Protein AF-A0A3M7L2S6-F1 (afdb_monomer)

Sequence (363 aa):
AERLIVDAAQELAARGHKVEISTAYYDPARSFEETRSGAFAIKVRGGWFPRSLGGRAIALCAYIRAASRPDVVIVDQVSVAIPLLCWLLRRPVLFYCHFPDLLLAAPTTRLHRFYRAPLDWLEQATTGTADLVVVNSRFTQGIFARTFRRLHGRGLVPDVLYPAVVVPSDAQLAAARAGCKRTLPPDLARFIESRDAVFLSINRFERKKNVGLAIRALAAAQAQASHQGASAANPLLGLVIAGGHDARLRENVEHLAELRALAAELGVAGAVAFLPSFTDAQRAALLASARAVLYTPTDEHLGIRLEGLVARLAAHRAQRAGAGAVAPRRSDMGHAAARGARSGTSTSRVTGIRVVIIMVTSE

Structure (mmCIF, N/CA/C/O backbone):
data_AF-A0A3M7L2S6-F1
#
_entry.id   AF-A0A3M7L2S6-F1
#
loop_
_atom_site.group_PDB
_atom_site.id
_atom_site.type_symbol
_atom_site.label_atom_id
_atom_site.label_alt_id
_atom_site.label_comp_id
_atom_site.label_asym_id
_atom_site.label_entity_id
_atom_site.label_seq_id
_atom_site.pdbx_PDB_ins_code
_atom_site.Cartn_x
_atom_site.Cartn_y
_atom_site.Cartn_z
_atom_site.occupancy
_atom_site.B_iso_or_equiv
_atom_site.auth_seq_id
_atom_site.auth_comp_id
_atom_site.auth_asym_id
_atom_site.auth_atom_id
_atom_site.pdbx_PDB_model_num
ATOM 1 N N . ALA A 1 1 ? 4.689 -0.097 -4.110 1.00 58.22 1 ALA A N 1
ATOM 2 C CA . ALA A 1 1 ? 5.473 -0.658 -5.224 1.00 58.22 1 ALA A CA 1
ATOM 3 C C . ALA A 1 1 ? 6.776 -1.238 -4.695 1.00 58.22 1 ALA A C 1
ATOM 5 O O . ALA A 1 1 ? 6.931 -2.446 -4.731 1.00 58.22 1 ALA A O 1
ATOM 6 N N . GLU A 1 2 ? 7.610 -0.419 -4.057 1.00 72.25 2 GLU A N 1
ATOM 7 C CA . GLU A 1 2 ? 8.950 -0.786 -3.567 1.00 72.25 2 GLU A CA 1
ATOM 8 C C . GLU A 1 2 ? 9.026 -2.071 -2.724 1.00 72.25 2 GLU A C 1
ATOM 10 O O . GLU A 1 2 ? 9.888 -2.905 -2.980 1.00 72.25 2 GLU A O 1
ATOM 15 N N . ARG A 1 3 ? 8.097 -2.287 -1.776 1.00 78.69 3 ARG A N 1
ATOM 16 C CA . ARG A 1 3 ? 8.086 -3.507 -0.943 1.00 78.69 3 ARG A CA 1
ATOM 17 C C . ARG A 1 3 ? 8.074 -4.793 -1.775 1.00 78.69 3 ARG A C 1
ATOM 19 O O . ARG A 1 3 ? 8.805 -5.723 -1.466 1.00 78.69 3 ARG A O 1
ATOM 26 N N . LEU A 1 4 ? 7.299 -4.812 -2.860 1.00 81.94 4 LEU A N 1
ATOM 27 C CA . LEU A 1 4 ? 7.206 -5.965 -3.755 1.00 81.94 4 LEU A CA 1
ATOM 28 C C . LEU A 1 4 ? 8.553 -6.299 -4.392 1.00 81.94 4 LE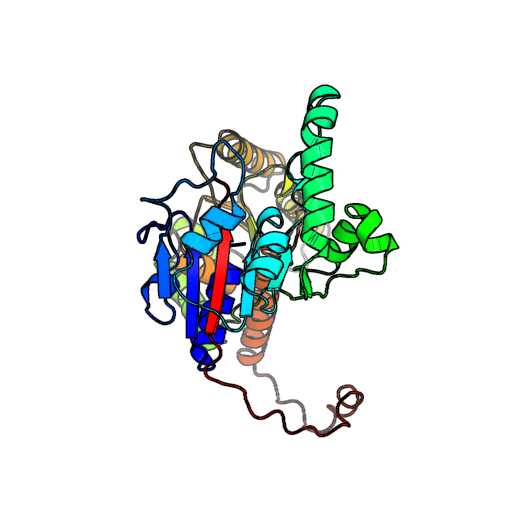U A C 1
ATOM 30 O O . LEU A 1 4 ? 8.906 -7.469 -4.508 1.00 81.94 4 LEU A O 1
ATOM 34 N N . ILE A 1 5 ? 9.290 -5.272 -4.813 1.00 85.44 5 ILE A N 1
ATOM 35 C CA . ILE A 1 5 ? 10.598 -5.440 -5.437 1.00 85.44 5 ILE A CA 1
ATOM 36 C C . ILE A 1 5 ? 11.619 -5.953 -4.421 1.00 85.44 5 ILE A C 1
ATOM 38 O O . ILE A 1 5 ? 12.400 -6.846 -4.743 1.00 85.44 5 ILE A O 1
ATOM 42 N N . VAL A 1 6 ? 11.579 -5.436 -3.192 1.00 86.50 6 VAL A N 1
ATOM 43 C CA . VAL A 1 6 ? 12.442 -5.896 -2.096 1.00 86.50 6 VAL A CA 1
ATOM 44 C C . VAL A 1 6 ? 12.159 -7.357 -1.742 1.00 86.50 6 VAL A C 1
ATOM 46 O O . VAL A 1 6 ? 13.093 -8.156 -1.705 1.00 86.50 6 VAL A O 1
ATOM 49 N N . ASP A 1 7 ? 10.887 -7.731 -1.577 1.00 86.88 7 ASP A N 1
ATOM 50 C CA . ASP A 1 7 ? 10.491 -9.114 -1.282 1.00 86.88 7 ASP A CA 1
ATOM 51 C C . ASP A 1 7 ? 10.901 -10.065 -2.421 1.00 86.88 7 ASP A C 1
ATOM 53 O O . ASP A 1 7 ? 11.454 -11.139 -2.182 1.00 86.88 7 ASP A O 1
ATOM 57 N N . ALA A 1 8 ? 10.707 -9.658 -3.680 1.00 88.88 8 ALA A N 1
ATOM 58 C CA . ALA A 1 8 ? 11.141 -10.440 -4.835 1.00 88.88 8 ALA A CA 1
ATOM 59 C C . ALA A 1 8 ? 12.666 -10.621 -4.873 1.00 88.88 8 ALA A C 1
ATOM 61 O O . ALA A 1 8 ? 13.149 -11.721 -5.146 1.00 88.88 8 ALA A O 1
ATOM 62 N N . ALA A 1 9 ? 13.433 -9.565 -4.588 1.00 90.31 9 ALA A N 1
ATOM 63 C CA . ALA A 1 9 ? 14.890 -9.624 -4.557 1.00 90.31 9 ALA A CA 1
ATOM 64 C C . ALA A 1 9 ? 15.401 -10.576 -3.471 1.00 90.31 9 ALA A C 1
ATOM 66 O O . ALA A 1 9 ? 16.287 -11.393 -3.732 1.00 90.31 9 ALA A O 1
ATOM 67 N N . GLN A 1 10 ? 14.807 -10.508 -2.281 1.00 90.25 10 GLN A N 1
ATOM 68 C CA . GLN A 1 10 ? 15.140 -11.380 -1.164 1.00 90.25 10 GLN A CA 1
ATOM 69 C C . GLN A 1 10 ? 14.834 -12.848 -1.471 1.00 90.25 10 GLN A C 1
ATOM 71 O O . GLN A 1 10 ? 15.693 -13.704 -1.269 1.00 90.25 10 GLN A O 1
ATOM 76 N N . GLU A 1 11 ? 13.656 -13.148 -2.017 1.00 90.12 11 GLU A N 1
ATOM 77 C CA . GLU A 1 11 ? 13.263 -14.521 -2.353 1.00 90.12 11 GLU A CA 1
ATOM 78 C C . GLU A 1 11 ? 14.097 -15.108 -3.501 1.00 90.12 11 GLU A C 1
ATOM 80 O O . GLU A 1 11 ? 14.454 -16.288 -3.485 1.00 90.12 11 GLU A O 1
ATOM 85 N N . LEU A 1 12 ? 14.461 -14.292 -4.495 1.00 91.62 12 LEU A N 1
ATOM 86 C CA . LEU A 1 12 ? 15.376 -14.709 -5.559 1.00 91.62 12 LEU A CA 1
ATOM 87 C C . LEU A 1 12 ? 16.776 -15.006 -5.003 1.00 91.62 12 LEU A C 1
ATOM 89 O O . LEU A 1 12 ? 17.365 -16.034 -5.345 1.00 91.62 12 LEU A O 1
ATOM 93 N N . ALA A 1 13 ? 17.292 -14.156 -4.115 1.00 91.12 13 ALA A N 1
ATOM 94 C CA . ALA A 1 13 ? 18.572 -14.389 -3.457 1.00 91.12 13 ALA A CA 1
ATOM 95 C C . ALA A 1 13 ? 18.550 -15.658 -2.587 1.00 91.12 13 ALA A C 1
ATOM 97 O O . ALA A 1 13 ? 19.450 -16.491 -2.696 1.00 91.12 13 ALA A O 1
ATOM 98 N N . ALA A 1 14 ? 17.485 -15.871 -1.807 1.00 89.94 14 ALA A N 1
ATOM 99 C CA . ALA A 1 14 ? 17.296 -17.067 -0.982 1.00 89.94 14 ALA A CA 1
ATOM 100 C C . ALA A 1 14 ? 17.245 -18.368 -1.807 1.00 89.94 14 ALA A C 1
ATOM 102 O O . ALA A 1 14 ? 17.617 -19.436 -1.322 1.00 89.94 14 ALA A O 1
ATOM 103 N N . ARG A 1 15 ? 16.836 -18.287 -3.080 1.00 91.88 15 ARG A N 1
ATOM 104 C CA . ARG A 1 15 ? 16.864 -19.407 -4.040 1.00 91.88 15 ARG A CA 1
ATOM 105 C C . ARG A 1 15 ? 18.223 -19.605 -4.722 1.00 91.88 15 ARG A C 1
ATOM 107 O O . ARG A 1 15 ? 18.342 -20.464 -5.594 1.00 91.88 15 ARG A O 1
ATOM 114 N N . GLY A 1 16 ? 19.250 -18.856 -4.324 1.00 90.75 16 GLY A N 1
ATOM 115 C CA . GLY A 1 16 ? 20.616 -18.988 -4.831 1.00 90.75 16 GLY A CA 1
ATOM 116 C C . GLY A 1 16 ? 20.888 -18.209 -6.120 1.00 90.75 16 GLY A C 1
ATOM 117 O O . GLY A 1 16 ? 21.829 -18.539 -6.845 1.00 90.75 16 GLY A O 1
ATOM 118 N N . HIS A 1 17 ? 20.074 -17.203 -6.448 1.00 92.50 17 HIS A N 1
ATOM 119 C CA . HIS A 1 17 ? 20.346 -16.287 -7.558 1.00 92.50 17 HIS A CA 1
ATOM 120 C C . HIS A 1 17 ? 21.213 -15.108 -7.110 1.00 92.50 17 HIS A C 1
ATOM 122 O O . HIS A 1 17 ? 21.200 -14.701 -5.950 1.00 92.50 17 HIS A O 1
ATOM 128 N N . LYS A 1 18 ? 21.961 -14.521 -8.048 1.00 90.81 18 LYS A N 1
ATOM 129 C CA . LYS A 1 18 ? 22.737 -13.301 -7.799 1.00 90.81 18 LYS A CA 1
ATOM 130 C C . LYS A 1 18 ? 21.871 -12.101 -8.149 1.00 90.81 18 LYS A C 1
ATOM 132 O O . LYS A 1 18 ? 21.665 -11.830 -9.329 1.00 90.81 18 LYS A O 1
ATOM 137 N N . VAL A 1 19 ? 21.365 -11.404 -7.139 1.00 91.94 19 VAL A N 1
ATOM 138 C CA . VAL A 1 19 ? 20.421 -10.297 -7.330 1.00 91.94 19 VAL A CA 1
ATOM 139 C C . VAL A 1 19 ? 21.090 -8.954 -7.061 1.00 91.94 19 VAL A C 1
ATOM 141 O O . VAL A 1 19 ? 21.790 -8.774 -6.063 1.00 91.94 19 VAL A O 1
ATOM 144 N N . GLU A 1 20 ? 20.853 -8.004 -7.960 1.00 89.31 20 GLU A N 1
ATOM 145 C CA . GLU A 1 20 ? 21.299 -6.619 -7.844 1.00 89.31 20 GLU A CA 1
ATOM 146 C C . GLU A 1 20 ? 20.129 -5.662 -8.104 1.00 89.31 20 GLU A C 1
ATOM 148 O O . GLU A 1 20 ? 19.551 -5.671 -9.190 1.00 89.31 20 GLU A O 1
ATOM 153 N N . ILE A 1 21 ? 19.811 -4.796 -7.139 1.00 87.94 21 ILE A N 1
ATOM 154 C CA . ILE A 1 21 ? 18.880 -3.678 -7.322 1.00 87.94 21 ILE A CA 1
ATOM 155 C C . ILE A 1 21 ? 19.671 -2.431 -7.724 1.00 87.94 21 ILE A C 1
ATOM 157 O O . ILE A 1 21 ? 20.566 -1.970 -7.011 1.00 87.94 21 ILE A O 1
ATOM 161 N N . SER A 1 22 ? 19.313 -1.865 -8.872 1.00 82.69 22 SER A N 1
ATOM 162 C CA . SER A 1 22 ? 19.822 -0.598 -9.384 1.00 82.69 22 SER A CA 1
ATOM 163 C C . SER A 1 22 ? 18.784 0.499 -9.179 1.00 82.69 22 SER A C 1
ATOM 165 O O . SER A 1 22 ? 17.686 0.418 -9.725 1.00 82.69 22 SER A O 1
ATOM 167 N N . THR A 1 23 ? 19.152 1.535 -8.424 1.00 79.19 23 THR A N 1
ATOM 168 C CA . THR A 1 23 ? 18.295 2.697 -8.133 1.00 79.19 23 THR A CA 1
ATOM 169 C C . THR A 1 23 ? 19.070 4.008 -8.293 1.00 79.19 23 THR A C 1
ATOM 171 O O . THR A 1 23 ? 20.302 4.037 -8.204 1.00 79.19 23 THR A O 1
ATOM 174 N N . ALA A 1 24 ? 18.350 5.104 -8.548 1.00 69.69 24 ALA A N 1
ATOM 175 C CA . ALA A 1 24 ? 18.918 6.447 -8.660 1.00 69.69 24 ALA A CA 1
ATOM 176 C C . ALA A 1 24 ? 19.257 7.073 -7.299 1.00 69.69 24 ALA A C 1
ATOM 178 O O . ALA A 1 24 ? 20.128 7.939 -7.228 1.00 69.69 24 ALA A O 1
ATOM 179 N N . TYR A 1 25 ? 18.565 6.651 -6.244 1.00 71.81 25 TYR A N 1
ATOM 180 C CA . TYR A 1 25 ? 18.730 7.149 -4.886 1.00 71.81 25 TYR A CA 1
ATOM 181 C C . TYR A 1 25 ? 18.462 6.023 -3.884 1.00 71.81 25 TYR A C 1
ATOM 183 O O . TYR A 1 25 ? 17.630 5.148 -4.129 1.00 71.81 25 TYR A O 1
ATOM 191 N N . TYR A 1 26 ? 19.196 6.031 -2.776 1.00 78.62 26 TYR A N 1
ATOM 192 C CA . TYR A 1 26 ? 19.011 5.110 -1.660 1.00 78.62 26 TYR A CA 1
ATOM 193 C C . TYR A 1 26 ? 19.394 5.838 -0.380 1.00 78.62 26 TYR A C 1
ATOM 195 O O . TYR A 1 26 ? 20.539 6.263 -0.226 1.00 78.62 26 TYR A O 1
ATOM 203 N N . ASP A 1 27 ? 18.431 5.956 0.525 1.00 78.56 27 ASP A N 1
ATOM 204 C CA . ASP A 1 27 ? 18.656 6.414 1.888 1.00 78.56 27 ASP A CA 1
ATOM 205 C C . ASP A 1 27 ? 18.511 5.210 2.832 1.00 78.56 27 ASP A C 1
ATOM 207 O O . ASP A 1 27 ? 17.386 4.736 3.040 1.00 78.56 27 ASP A O 1
ATOM 211 N N . PRO A 1 28 ? 19.610 4.694 3.414 1.00 79.56 28 PRO A N 1
ATOM 212 C CA . PRO A 1 28 ? 19.554 3.572 4.345 1.00 79.56 28 PRO A CA 1
ATOM 213 C C . PRO A 1 28 ? 18.642 3.819 5.555 1.00 79.56 28 PRO A C 1
ATOM 215 O O . PRO A 1 28 ? 18.072 2.859 6.073 1.00 79.56 28 PRO A O 1
ATOM 218 N N . ALA A 1 29 ? 18.481 5.077 5.991 1.00 75.00 29 ALA A N 1
ATOM 219 C CA . ALA A 1 29 ? 17.666 5.434 7.153 1.00 75.00 29 ALA A CA 1
ATOM 220 C C . ALA A 1 29 ? 16.158 5.379 6.865 1.00 75.00 29 ALA A C 1
ATOM 222 O O . ALA A 1 29 ? 15.359 5.230 7.788 1.00 75.00 29 ALA A O 1
ATOM 223 N N . ARG A 1 30 ? 15.764 5.488 5.591 1.00 69.00 30 ARG A N 1
ATOM 224 C CA . ARG A 1 30 ? 14.360 5.473 5.141 1.00 69.00 30 ARG A CA 1
ATOM 225 C C . ARG A 1 30 ? 13.976 4.219 4.360 1.00 69.00 30 ARG A C 1
ATOM 227 O O . ARG A 1 30 ? 12.811 4.058 4.010 1.00 69.00 30 ARG A O 1
ATOM 234 N N . SER A 1 31 ? 14.938 3.342 4.089 1.00 79.62 31 SER A N 1
ATOM 235 C CA . SER A 1 31 ? 14.728 2.104 3.337 1.00 79.62 31 SER A CA 1
ATOM 236 C C . SER A 1 31 ? 14.416 0.919 4.253 1.00 79.62 31 SER A C 1
ATOM 238 O O . SER A 1 31 ? 14.737 0.932 5.446 1.00 79.62 31 SER A O 1
ATOM 240 N N . PHE A 1 32 ? 13.807 -0.119 3.677 1.00 78.56 32 PHE A N 1
ATOM 241 C CA . PHE A 1 32 ? 13.446 -1.361 4.367 1.00 78.56 32 PHE A CA 1
ATOM 242 C C . PHE A 1 32 ? 14.652 -2.020 5.060 1.00 78.56 32 PHE A C 1
ATOM 244 O O . PHE A 1 32 ? 15.801 -1.808 4.691 1.00 78.56 32 PHE A O 1
ATOM 251 N N . GLU A 1 33 ? 14.433 -2.813 6.103 1.00 77.88 33 GLU A N 1
ATOM 252 C CA . GLU A 1 33 ? 15.547 -3.446 6.822 1.00 77.88 33 GLU A CA 1
ATOM 253 C C . GLU A 1 33 ? 16.263 -4.492 5.964 1.00 77.88 33 GLU A C 1
ATOM 255 O O . GLU A 1 33 ? 17.487 -4.625 5.991 1.00 77.88 33 GLU A O 1
ATOM 260 N N . GLU A 1 34 ? 15.509 -5.164 5.105 1.00 80.88 34 GLU A N 1
ATOM 261 C CA . GLU A 1 34 ? 15.995 -6.225 4.236 1.00 80.88 34 GLU A CA 1
ATOM 262 C C . GLU A 1 34 ? 16.985 -5.700 3.190 1.00 80.88 34 GLU A C 1
ATOM 264 O O . GLU A 1 34 ? 17.906 -6.420 2.801 1.00 80.88 34 GLU A O 1
ATOM 269 N N . THR A 1 35 ? 16.902 -4.414 2.831 1.00 80.56 35 THR A N 1
ATOM 270 C CA . THR A 1 35 ? 17.879 -3.747 1.957 1.00 80.56 35 THR A CA 1
ATOM 271 C C . THR A 1 35 ? 19.244 -3.559 2.620 1.00 80.56 35 THR A C 1
ATOM 273 O O . THR A 1 35 ? 20.242 -3.337 1.934 1.00 80.56 35 THR A O 1
ATOM 276 N N . ARG A 1 36 ? 19.306 -3.655 3.953 1.00 81.12 36 ARG A N 1
ATOM 277 C CA . ARG A 1 36 ? 20.523 -3.529 4.768 1.00 81.12 36 ARG A CA 1
ATOM 278 C C . ARG A 1 36 ? 21.093 -4.886 5.194 1.00 81.12 36 ARG A C 1
ATOM 280 O O . ARG A 1 36 ? 22.238 -4.945 5.624 1.00 81.12 36 ARG A O 1
ATOM 287 N N . SER A 1 37 ? 20.326 -5.966 5.032 1.00 78.31 37 SER A N 1
ATOM 288 C CA . SER A 1 37 ? 20.694 -7.326 5.458 1.00 78.31 37 SER A CA 1
ATOM 289 C C . SER A 1 37 ? 21.867 -7.948 4.686 1.00 78.31 37 SER A C 1
ATOM 291 O O . SER A 1 37 ? 22.459 -8.922 5.142 1.00 78.31 37 SER A O 1
ATOM 293 N N . GLY A 1 38 ? 22.194 -7.413 3.503 1.00 79.25 38 GLY A N 1
ATOM 294 C CA . GLY A 1 38 ? 23.231 -7.953 2.619 1.00 79.25 38 GLY A CA 1
ATOM 295 C C . GLY A 1 38 ? 22.797 -9.160 1.776 1.00 79.25 38 GLY A C 1
ATOM 296 O O . GLY A 1 38 ? 23.616 -9.690 1.030 1.00 79.25 38 GLY A O 1
ATOM 297 N N . ALA A 1 39 ? 21.525 -9.579 1.840 1.00 83.00 39 ALA A N 1
ATOM 298 C CA . ALA A 1 39 ? 21.005 -10.708 1.058 1.00 83.00 39 ALA A CA 1
ATOM 299 C C . ALA A 1 39 ? 21.100 -10.496 -0.467 1.00 83.00 39 ALA A C 1
ATOM 301 O O . ALA A 1 39 ? 21.261 -11.447 -1.227 1.00 83.00 39 ALA A O 1
ATOM 302 N N . PHE A 1 40 ? 21.025 -9.248 -0.923 1.00 87.69 40 PHE A N 1
ATOM 303 C CA . PHE A 1 40 ? 21.197 -8.855 -2.319 1.00 87.69 40 PHE A CA 1
ATOM 304 C C . PHE A 1 40 ? 21.937 -7.518 -2.398 1.00 87.69 40 PHE A C 1
ATOM 306 O O . PHE A 1 40 ? 21.959 -6.737 -1.445 1.00 87.69 40 PHE A O 1
ATOM 313 N N . ALA A 1 41 ? 22.561 -7.245 -3.543 1.00 85.62 41 ALA A N 1
ATOM 314 C CA . ALA A 1 41 ? 23.319 -6.015 -3.725 1.00 85.62 41 ALA A CA 1
ATOM 315 C C . ALA A 1 41 ? 22.388 -4.842 -4.047 1.00 85.62 41 ALA A C 1
ATOM 317 O O . ALA A 1 41 ? 21.532 -4.949 -4.925 1.00 85.62 41 ALA A O 1
ATOM 318 N N . ILE A 1 42 ? 22.615 -3.693 -3.412 1.00 85.44 42 ILE A N 1
ATOM 319 C CA . ILE A 1 42 ? 21.998 -2.422 -3.802 1.00 85.44 42 ILE A CA 1
ATOM 320 C C . ILE A 1 42 ? 23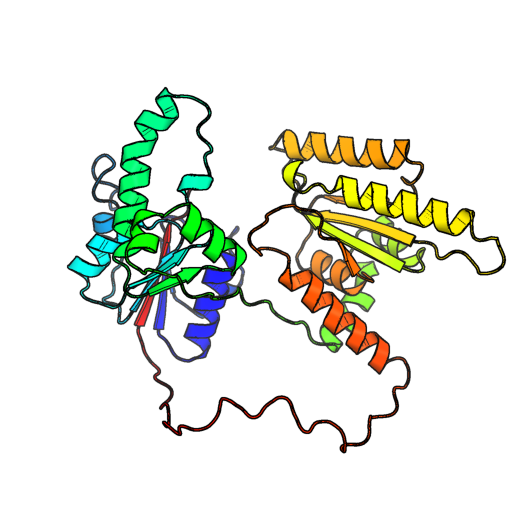.082 -1.513 -4.323 1.00 85.44 42 ILE A C 1
ATOM 322 O O . ILE A 1 42 ? 24.081 -1.259 -3.653 1.00 85.44 42 ILE A O 1
ATOM 326 N N . LYS A 1 43 ? 22.882 -1.016 -5.538 1.00 79.19 43 LYS A N 1
ATOM 327 C CA . LYS A 1 43 ? 23.810 -0.086 -6.159 1.00 79.19 43 LYS A CA 1
ATOM 328 C C . LYS A 1 43 ? 23.071 1.191 -6.501 1.00 79.19 43 LYS A C 1
ATOM 330 O O . LYS A 1 43 ? 22.271 1.241 -7.436 1.00 79.19 43 LYS A O 1
ATOM 335 N N . VAL A 1 44 ? 23.389 2.229 -5.731 1.00 71.81 44 VAL A N 1
ATOM 336 C CA . VAL A 1 44 ? 23.037 3.606 -6.068 1.00 71.81 44 VAL A CA 1
ATOM 337 C C . VAL A 1 44 ? 23.884 4.003 -7.249 1.00 71.81 44 VAL A C 1
ATOM 339 O O . VAL A 1 44 ? 25.113 4.029 -7.167 1.00 71.81 44 VAL A O 1
ATOM 342 N N . ARG A 1 45 ? 23.240 4.271 -8.375 1.00 62.31 45 ARG A N 1
ATOM 343 C CA . ARG A 1 45 ? 23.956 4.625 -9.589 1.00 62.31 45 ARG A CA 1
ATOM 344 C C . ARG A 1 45 ? 23.339 5.856 -10.225 1.00 62.31 45 ARG A C 1
ATOM 346 O O . ARG A 1 45 ? 22.124 5.960 -10.378 1.00 62.31 45 ARG A O 1
ATOM 353 N N . GLY A 1 46 ? 24.202 6.775 -10.656 1.00 52.69 46 GLY A N 1
ATOM 354 C CA . GLY A 1 46 ? 23.790 8.052 -11.249 1.00 52.69 46 GLY A CA 1
ATOM 355 C C . GLY A 1 46 ? 24.201 9.304 -10.476 1.00 52.69 46 GLY A C 1
ATOM 356 O O . GLY A 1 46 ? 23.657 10.360 -10.767 1.00 52.69 46 GLY A O 1
ATOM 357 N N . GLY A 1 47 ? 25.152 9.214 -9.538 1.00 53.53 47 GLY A N 1
ATOM 358 C CA . GLY A 1 47 ? 25.816 10.407 -8.988 1.00 53.53 47 GLY A CA 1
ATOM 359 C C . GLY A 1 47 ? 26.807 11.059 -9.966 1.00 53.53 47 GLY A C 1
ATOM 360 O O . GLY A 1 47 ? 26.990 12.267 -9.931 1.00 53.53 47 GLY A O 1
ATOM 361 N N . TRP A 1 48 ? 27.410 10.272 -10.869 1.00 54.34 48 TRP A N 1
ATOM 362 C CA . TRP A 1 48 ? 28.462 10.722 -11.798 1.00 54.34 48 TRP A CA 1
ATOM 363 C C . TRP A 1 48 ? 28.033 10.766 -13.277 1.00 54.34 48 TRP A C 1
ATOM 365 O O . TRP A 1 48 ? 28.702 11.401 -14.085 1.00 54.34 48 TRP A O 1
ATOM 375 N N . PHE A 1 49 ? 26.932 10.095 -13.648 1.00 57.22 49 PHE A N 1
ATOM 376 C CA . PHE A 1 49 ? 26.424 10.038 -15.024 1.00 57.22 49 PHE A CA 1
ATOM 377 C C . PHE A 1 49 ? 24.975 10.542 -15.062 1.00 57.22 49 PHE A C 1
ATOM 379 O O . PHE A 1 49 ? 24.160 10.070 -14.258 1.00 57.22 49 PHE A O 1
ATOM 386 N N . PRO A 1 50 ? 24.633 11.489 -15.955 1.00 58.00 50 PRO A N 1
ATOM 387 C CA . PRO A 1 50 ? 23.352 12.188 -15.927 1.00 58.00 50 PRO A CA 1
ATOM 388 C C . PRO A 1 50 ? 22.164 11.225 -16.055 1.00 58.00 50 PRO A C 1
ATOM 390 O O . PRO A 1 50 ? 22.221 10.259 -16.809 1.00 58.00 50 PRO A O 1
ATOM 393 N N . ARG A 1 51 ? 21.056 11.490 -15.339 1.00 56.78 51 ARG A N 1
ATOM 394 C CA . ARG A 1 51 ? 19.811 10.681 -15.401 1.00 56.78 51 ARG A CA 1
ATOM 395 C C . ARG A 1 51 ? 19.218 10.611 -16.810 1.00 56.78 51 ARG A C 1
ATOM 397 O O . ARG A 1 51 ? 18.526 9.657 -17.146 1.00 56.78 51 ARG A O 1
ATOM 404 N N . SER A 1 52 ? 19.481 11.644 -17.598 1.00 60.66 52 SER A N 1
ATOM 405 C CA . SER A 1 52 ? 19.104 11.796 -18.993 1.00 60.66 52 SER A CA 1
ATOM 406 C C . SER A 1 52 ? 20.088 12.764 -19.645 1.00 60.66 52 SER A C 1
ATOM 408 O O . SER A 1 52 ? 20.578 13.682 -18.988 1.00 60.66 52 SER A O 1
ATOM 410 N N . LEU A 1 53 ? 20.365 12.599 -20.929 1.00 60.19 53 LEU A N 1
ATOM 411 C CA . LEU A 1 53 ? 21.063 13.600 -21.726 1.00 60.19 53 LEU A CA 1
ATOM 412 C C . LEU A 1 53 ? 20.012 14.596 -22.237 1.00 60.19 53 LEU A C 1
ATOM 414 O O . LEU A 1 53 ? 19.313 14.318 -23.211 1.00 60.19 53 LEU A O 1
ATOM 418 N N . GLY A 1 54 ? 19.828 15.712 -21.520 1.00 52.94 54 GLY A N 1
ATOM 419 C CA . GLY A 1 54 ? 18.867 16.768 -21.880 1.00 52.94 54 GLY A CA 1
ATOM 420 C C . GLY A 1 54 ? 17.402 16.310 -21.912 1.00 52.94 54 GLY A C 1
ATOM 421 O O . GLY A 1 54 ? 16.670 16.662 -22.833 1.00 52.94 54 GLY A O 1
ATOM 422 N N . GLY A 1 55 ? 16.982 15.455 -20.971 1.00 54.97 55 GLY A N 1
ATOM 423 C CA . GLY A 1 55 ? 15.641 14.850 -20.950 1.00 54.97 55 GLY A CA 1
ATOM 424 C C . GLY A 1 55 ? 15.486 13.614 -21.848 1.00 54.97 55 GLY A C 1
ATOM 425 O O . GLY A 1 55 ? 14.419 13.007 -21.881 1.00 54.97 55 GLY A O 1
ATOM 426 N N . ARG A 1 56 ? 16.541 13.208 -22.568 1.00 50.47 56 ARG A N 1
ATOM 427 C CA . ARG A 1 56 ? 16.557 12.054 -23.485 1.00 50.47 56 ARG A CA 1
ATOM 428 C C . ARG A 1 56 ? 17.522 10.968 -22.997 1.00 50.47 56 ARG A C 1
ATOM 430 O O . ARG A 1 56 ? 18.276 11.170 -22.053 1.00 50.47 56 ARG A O 1
ATOM 437 N N . ALA A 1 57 ? 17.502 9.789 -23.622 1.00 59.78 57 ALA A N 1
ATOM 438 C CA . ALA A 1 57 ? 18.453 8.700 -23.349 1.00 59.78 57 ALA A CA 1
ATOM 439 C C . ALA A 1 57 ? 18.488 8.183 -21.887 1.00 59.78 57 ALA A C 1
ATOM 441 O O . ALA A 1 57 ? 19.485 7.607 -21.460 1.00 59.78 57 ALA A O 1
ATOM 442 N N . ILE A 1 58 ? 17.384 8.314 -21.136 1.00 60.09 58 ILE A N 1
ATOM 443 C CA . ILE A 1 58 ? 17.242 7.829 -19.743 1.00 60.09 58 ILE A CA 1
ATOM 444 C C . ILE A 1 58 ? 17.656 6.357 -19.610 1.00 60.09 58 ILE A C 1
ATOM 446 O O . ILE A 1 58 ? 18.337 5.960 -18.665 1.00 60.09 58 ILE A O 1
ATOM 450 N N . ALA A 1 59 ? 17.279 5.555 -20.601 1.00 52.78 59 ALA A N 1
ATOM 451 C CA . ALA A 1 59 ? 17.583 4.137 -20.688 1.00 52.78 59 ALA A CA 1
ATOM 452 C C . ALA A 1 59 ? 19.084 3.855 -20.894 1.00 52.78 59 ALA A C 1
ATOM 454 O O . ALA A 1 59 ? 19.630 2.925 -20.306 1.00 52.78 59 ALA A O 1
ATOM 455 N N . LEU A 1 60 ? 19.768 4.678 -21.700 1.00 57.06 60 LEU A N 1
ATOM 456 C CA . LEU A 1 60 ? 21.204 4.549 -21.973 1.00 57.06 60 LEU A CA 1
ATOM 457 C C . LEU A 1 60 ? 21.984 4.903 -20.716 1.00 57.06 60 LEU A C 1
ATOM 459 O O . LEU A 1 60 ? 22.890 4.181 -20.313 1.00 57.06 60 LEU A O 1
ATOM 463 N N . CYS A 1 61 ? 21.552 5.968 -20.045 1.00 63.75 61 CYS A N 1
ATOM 464 C CA . CYS A 1 61 ? 22.044 6.330 -18.734 1.00 63.75 61 CYS A CA 1
ATOM 465 C C . CYS A 1 61 ? 21.776 5.218 -17.716 1.00 63.75 61 CYS A C 1
ATOM 467 O O . CYS A 1 61 ? 22.654 4.905 -16.925 1.00 63.75 61 CYS A O 1
ATOM 469 N N . ALA A 1 62 ? 20.603 4.573 -17.714 1.00 59.59 62 ALA A N 1
ATOM 470 C CA . ALA A 1 62 ? 20.313 3.416 -16.856 1.00 59.59 62 ALA A CA 1
ATOM 471 C C . ALA A 1 62 ? 21.250 2.226 -17.116 1.00 59.59 62 ALA A C 1
ATOM 473 O O . ALA A 1 62 ? 21.724 1.622 -16.156 1.00 59.59 62 ALA A O 1
ATOM 474 N N . TYR A 1 63 ? 21.585 1.941 -18.374 1.00 56.66 63 TYR A N 1
ATOM 475 C CA . TYR A 1 63 ? 22.517 0.872 -18.730 1.00 56.66 63 TYR A CA 1
ATOM 476 C C . TYR A 1 63 ? 23.984 1.195 -18.414 1.00 56.66 63 TYR A C 1
ATOM 478 O O . TYR A 1 63 ? 24.647 0.381 -17.788 1.00 56.66 63 TYR A O 1
ATOM 486 N N . ILE A 1 64 ? 24.491 2.380 -18.784 1.00 59.69 64 ILE A N 1
ATOM 487 C CA . ILE A 1 64 ? 25.862 2.820 -18.437 1.00 59.69 64 ILE A CA 1
ATOM 488 C C . ILE A 1 64 ? 26.050 2.810 -16.918 1.00 59.69 64 ILE A C 1
ATOM 490 O O . ILE A 1 64 ? 27.129 2.522 -16.403 1.00 59.69 64 ILE A O 1
ATOM 494 N N . ARG A 1 65 ? 24.964 3.073 -16.189 1.00 60.22 65 ARG A N 1
ATOM 495 C CA . ARG A 1 65 ? 24.906 2.879 -14.749 1.00 60.22 65 ARG A CA 1
ATOM 496 C C . ARG A 1 65 ? 24.975 1.383 -14.398 1.00 60.22 65 ARG A C 1
ATOM 498 O O . ARG A 1 65 ? 25.838 1.020 -13.612 1.00 60.22 65 ARG A O 1
ATOM 505 N N . ALA A 1 66 ? 24.145 0.494 -14.942 1.00 57.22 66 ALA A N 1
ATOM 506 C CA . ALA A 1 66 ? 24.151 -0.941 -14.615 1.00 57.22 66 ALA A CA 1
ATOM 507 C C . ALA A 1 66 ? 25.487 -1.658 -14.962 1.00 57.22 66 ALA A C 1
ATOM 509 O O . ALA A 1 66 ? 25.718 -2.109 -16.075 1.00 57.22 66 ALA A O 1
ATOM 510 N N . ALA A 1 67 ? 26.380 -1.798 -13.975 1.00 51.28 67 ALA A N 1
ATOM 511 C CA . ALA A 1 67 ? 27.770 -2.239 -14.172 1.00 51.28 67 ALA A CA 1
ATOM 512 C C . ALA A 1 67 ? 27.983 -3.757 -14.376 1.00 51.28 67 ALA A C 1
ATOM 514 O O . ALA A 1 67 ? 29.126 -4.197 -14.464 1.00 51.28 67 ALA A O 1
ATOM 515 N N . SER A 1 68 ? 26.934 -4.584 -14.400 1.00 64.81 68 SER A N 1
ATOM 516 C CA . SER A 1 68 ? 27.069 -6.031 -14.617 1.00 64.81 68 SER A CA 1
ATOM 517 C C . SER A 1 68 ? 26.192 -6.489 -15.777 1.00 64.81 68 SER A C 1
ATOM 519 O O . SER A 1 68 ? 25.109 -5.951 -15.975 1.00 64.81 68 SER A O 1
ATOM 521 N N . ARG A 1 69 ? 26.664 -7.468 -16.564 1.00 77.50 69 ARG A N 1
ATOM 522 C CA . ARG A 1 69 ? 25.855 -8.126 -17.601 1.00 77.50 69 ARG A CA 1
ATOM 523 C C . ARG A 1 69 ? 24.915 -9.134 -16.930 1.00 77.50 69 ARG A C 1
ATOM 525 O O . ARG A 1 69 ? 25.415 -10.167 -16.474 1.00 77.50 69 ARG A O 1
ATOM 532 N N . PRO A 1 70 ? 23.602 -8.856 -16.855 1.00 85.12 70 PRO A N 1
ATOM 533 C CA . PRO A 1 70 ? 22.653 -9.783 -16.269 1.00 85.12 70 PRO A CA 1
ATOM 534 C C . PRO A 1 70 ? 22.352 -10.929 -17.228 1.00 85.12 70 PRO A C 1
ATOM 536 O O . PRO A 1 70 ? 22.614 -10.849 -18.432 1.00 85.12 70 PRO A O 1
ATOM 539 N N . ASP A 1 71 ? 21.754 -11.975 -16.677 1.00 88.88 71 ASP A N 1
ATOM 540 C CA . ASP A 1 71 ? 21.111 -13.025 -17.453 1.00 88.88 71 ASP A CA 1
ATOM 541 C C . ASP A 1 71 ? 19.622 -12.679 -17.667 1.00 88.88 71 ASP A C 1
ATOM 543 O O . ASP A 1 71 ? 19.087 -12.983 -18.729 1.00 88.88 71 ASP A O 1
ATOM 547 N N . VAL A 1 72 ? 18.988 -11.967 -16.717 1.00 90.81 72 VAL A N 1
ATOM 548 C CA . VAL A 1 72 ? 17.606 -11.442 -16.795 1.00 90.81 72 VAL A CA 1
ATOM 549 C C . VAL A 1 72 ? 17.515 -10.036 -16.186 1.00 90.81 72 VAL A C 1
ATOM 551 O O . VAL A 1 72 ? 18.150 -9.755 -15.164 1.00 90.81 72 VAL A O 1
ATOM 554 N N . VAL A 1 73 ? 16.697 -9.162 -16.783 1.00 88.94 73 VAL A N 1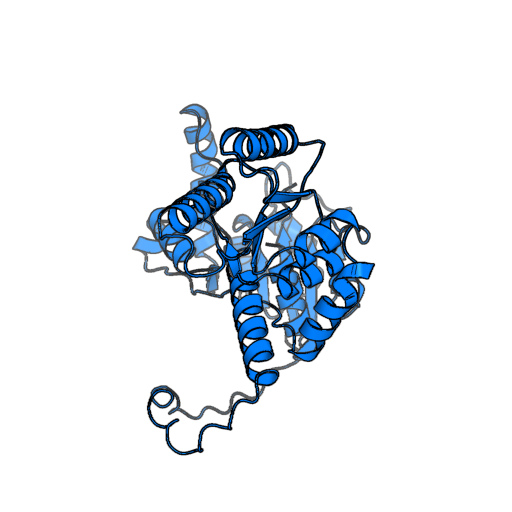
ATOM 555 C CA . VAL A 1 73 ? 16.383 -7.828 -16.243 1.00 88.94 73 VAL A CA 1
ATOM 556 C C . VAL A 1 73 ? 14.930 -7.748 -15.806 1.00 88.94 73 VAL A C 1
ATOM 558 O O . VAL A 1 73 ? 14.038 -8.141 -16.550 1.00 88.94 73 VAL A O 1
ATOM 561 N N . ILE A 1 74 ? 14.692 -7.184 -14.626 1.00 90.31 74 ILE A N 1
ATOM 562 C CA . ILE A 1 74 ? 13.361 -6.807 -14.150 1.00 90.31 74 ILE A CA 1
ATOM 563 C C . ILE A 1 74 ? 13.293 -5.280 -14.110 1.00 90.31 74 ILE A C 1
ATOM 565 O O . ILE A 1 74 ? 14.142 -4.642 -13.493 1.00 90.31 74 ILE A O 1
ATOM 569 N N . VAL A 1 75 ? 12.300 -4.684 -14.763 1.00 85.94 75 VAL A N 1
ATOM 570 C CA . VAL A 1 75 ? 12.068 -3.233 -14.764 1.00 85.94 75 VAL A CA 1
ATOM 571 C C . VAL A 1 75 ? 10.794 -2.931 -13.983 1.00 85.94 75 VAL A C 1
ATOM 573 O O . VAL A 1 75 ? 9.749 -3.521 -14.260 1.00 85.94 75 VAL A O 1
ATOM 576 N N . ASP A 1 76 ? 10.891 -2.004 -13.031 1.00 81.94 76 ASP A N 1
ATOM 577 C CA . ASP A 1 76 ? 9.772 -1.501 -12.232 1.00 81.94 76 ASP A CA 1
ATOM 578 C C . ASP A 1 76 ? 9.418 -0.045 -12.601 1.00 81.94 76 ASP A C 1
ATOM 580 O O . ASP A 1 76 ? 10.289 0.754 -12.960 1.00 81.94 76 ASP A O 1
ATOM 584 N N . GLN A 1 77 ? 8.131 0.293 -12.467 1.00 68.81 77 GLN A N 1
ATOM 585 C CA . GLN A 1 77 ? 7.488 1.594 -12.705 1.00 68.81 77 GLN A CA 1
ATOM 586 C C . GLN A 1 77 ? 7.506 2.072 -14.163 1.00 68.81 77 GLN A C 1
ATOM 588 O O . GLN A 1 77 ? 6.458 2.131 -14.797 1.00 68.81 77 GLN A O 1
ATOM 593 N N . VAL A 1 78 ? 8.678 2.389 -14.720 1.00 70.75 78 VAL A N 1
ATOM 594 C CA . VAL A 1 78 ? 8.781 3.187 -15.954 1.00 70.75 78 VAL A CA 1
ATOM 595 C C . VAL A 1 78 ? 9.205 2.335 -17.152 1.00 70.75 78 VAL A C 1
ATOM 597 O O . VAL A 1 78 ? 10.349 1.886 -17.250 1.00 70.75 78 VAL A O 1
ATOM 600 N N . SER A 1 79 ? 8.304 2.176 -18.126 1.00 75.12 79 SER A N 1
ATOM 601 C CA . SER A 1 79 ? 8.513 1.339 -19.321 1.00 75.12 79 SER A CA 1
ATOM 602 C C . SER A 1 79 ? 9.465 1.928 -20.365 1.00 75.12 79 SER A C 1
ATOM 604 O O . SER A 1 79 ? 10.035 1.191 -21.168 1.00 75.12 79 SER A O 1
ATOM 606 N N . VAL A 1 80 ? 9.719 3.241 -20.323 1.00 72.06 80 VAL A N 1
ATOM 607 C CA . VAL A 1 80 ? 10.528 3.977 -21.318 1.00 72.06 80 VAL A CA 1
ATOM 608 C C . VAL A 1 80 ? 11.932 3.389 -21.506 1.00 72.06 80 VAL A C 1
ATOM 610 O O . VAL A 1 80 ? 12.516 3.505 -22.584 1.00 72.06 80 VAL A O 1
ATOM 613 N N . ALA A 1 81 ? 12.487 2.735 -20.479 1.00 73.12 81 ALA A N 1
ATOM 614 C CA . ALA A 1 81 ? 13.813 2.134 -20.563 1.00 73.12 81 ALA A CA 1
ATOM 615 C C . ALA A 1 81 ? 13.866 0.802 -21.333 1.00 73.12 81 ALA A C 1
ATOM 617 O O . ALA A 1 81 ? 14.938 0.416 -21.801 1.00 73.12 81 ALA A O 1
ATOM 618 N N . ILE A 1 82 ? 12.732 0.116 -21.493 1.00 81.31 82 ILE A N 1
ATOM 619 C CA . ILE A 1 82 ? 12.669 -1.276 -21.955 1.00 81.31 82 ILE A CA 1
ATOM 620 C C . ILE A 1 82 ? 13.238 -1.465 -23.369 1.00 81.31 82 ILE A C 1
ATOM 622 O O . ILE A 1 82 ? 14.128 -2.305 -23.498 1.00 81.31 82 ILE A O 1
ATOM 626 N N . PRO A 1 83 ? 12.845 -0.709 -24.421 1.00 79.94 83 PRO A N 1
ATOM 627 C CA . PRO A 1 83 ? 13.315 -0.999 -25.779 1.00 79.94 83 PRO A CA 1
ATOM 628 C C . PRO A 1 83 ? 14.834 -0.947 -25.909 1.00 79.94 83 PRO A C 1
ATOM 630 O O . PRO A 1 83 ? 15.441 -1.778 -26.585 1.00 79.94 83 PRO A O 1
ATOM 633 N N . LEU A 1 84 ? 15.464 0.019 -25.234 1.00 72.88 84 LEU A N 1
ATOM 634 C CA . LEU A 1 84 ? 16.914 0.137 -25.259 1.00 72.88 84 LEU A CA 1
ATOM 635 C C . LEU A 1 84 ? 17.579 -0.979 -24.453 1.00 72.88 84 LEU A C 1
ATOM 637 O O . LEU A 1 84 ? 18.601 -1.494 -24.890 1.00 72.88 84 LEU A O 1
ATOM 641 N N . LEU A 1 85 ? 17.018 -1.368 -23.304 1.00 76.00 85 LEU A N 1
ATOM 642 C CA . LEU A 1 85 ? 17.533 -2.501 -22.532 1.00 76.00 85 LEU A CA 1
ATOM 643 C C . LEU A 1 85 ? 17.480 -3.788 -23.361 1.00 76.00 85 LEU A C 1
ATOM 645 O O . LEU A 1 85 ? 18.495 -4.477 -23.446 1.00 76.00 85 LEU A O 1
ATOM 649 N N . CYS A 1 86 ? 16.366 -4.060 -24.046 1.00 80.69 86 CYS A N 1
ATOM 650 C CA . CYS A 1 86 ? 16.245 -5.198 -24.959 1.00 80.69 86 CYS A CA 1
ATOM 651 C C . CYS A 1 86 ? 17.308 -5.139 -26.070 1.00 80.69 86 CYS A C 1
ATOM 653 O O . CYS A 1 86 ? 18.012 -6.121 -26.312 1.00 80.69 86 CYS A O 1
ATOM 655 N N . TRP A 1 87 ? 17.480 -3.974 -26.706 1.00 77.62 87 TRP A N 1
ATOM 656 C CA . TRP A 1 87 ? 18.447 -3.781 -27.792 1.00 77.62 87 TRP A CA 1
ATOM 657 C C . TRP A 1 87 ? 19.908 -3.943 -27.344 1.00 77.62 87 TRP A C 1
ATOM 659 O O . TRP A 1 87 ? 20.697 -4.610 -28.014 1.00 77.62 87 TRP A O 1
ATOM 669 N N . LE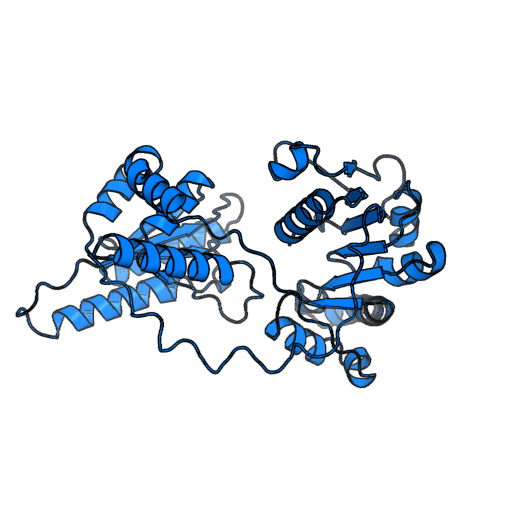U A 1 88 ? 20.269 -3.354 -26.204 1.00 73.94 88 LEU A N 1
ATOM 670 C CA . LEU A 1 88 ? 21.649 -3.234 -25.735 1.00 73.94 88 LEU A CA 1
ATOM 671 C C . LEU A 1 88 ? 22.130 -4.473 -24.977 1.00 73.94 88 LEU A C 1
ATOM 673 O O . LEU A 1 88 ? 23.280 -4.887 -25.122 1.00 73.94 88 LEU A O 1
ATOM 677 N N . LEU A 1 89 ? 21.250 -5.076 -24.175 1.00 77.38 89 LEU A N 1
ATOM 678 C CA . LEU A 1 89 ? 21.584 -6.258 -23.387 1.00 77.38 89 LEU A CA 1
ATOM 679 C C . LEU A 1 89 ? 21.394 -7.543 -24.176 1.00 77.38 89 LEU A C 1
ATOM 681 O O . LEU A 1 89 ? 22.149 -8.489 -23.954 1.00 77.38 89 LEU A O 1
ATOM 685 N N . ARG A 1 90 ? 20.406 -7.583 -25.082 1.00 84.62 90 ARG A N 1
ATOM 686 C CA . ARG A 1 90 ? 19.963 -8.815 -25.756 1.00 84.62 90 ARG A CA 1
ATOM 687 C C . ARG A 1 90 ? 19.683 -9.931 -24.739 1.00 84.62 90 ARG A C 1
ATOM 689 O O . ARG A 1 90 ? 20.069 -11.084 -24.930 1.00 84.62 90 ARG A O 1
ATOM 696 N N . ARG A 1 91 ? 19.074 -9.551 -23.613 1.00 87.69 91 ARG A N 1
ATOM 697 C CA . ARG A 1 91 ? 18.677 -10.424 -22.503 1.00 87.69 91 ARG A CA 1
ATOM 698 C C . ARG A 1 91 ? 17.177 -10.290 -22.264 1.00 87.69 91 ARG A C 1
ATOM 700 O O . ARG A 1 91 ? 16.668 -9.199 -22.509 1.00 87.69 91 ARG A O 1
ATOM 707 N N . PRO A 1 92 ? 16.516 -11.336 -21.737 1.00 91.00 92 PRO A N 1
ATOM 708 C CA . PRO A 1 92 ? 15.110 -11.267 -21.367 1.00 91.00 92 PRO A CA 1
ATOM 709 C C . PRO A 1 92 ? 14.826 -10.120 -20.390 1.00 91.00 92 PRO A C 1
ATOM 711 O O . PRO A 1 92 ? 15.489 -10.003 -19.350 1.00 91.00 92 PRO A O 1
ATOM 714 N N . VAL A 1 93 ? 13.832 -9.299 -20.721 1.00 89.62 93 VAL A N 1
ATOM 715 C CA . VAL A 1 93 ? 13.337 -8.188 -19.908 1.00 89.62 93 VAL A CA 1
ATOM 716 C C . VAL A 1 93 ? 11.909 -8.473 -19.455 1.00 89.62 93 VAL A C 1
ATOM 718 O O . VAL A 1 93 ? 10.980 -8.559 -20.258 1.00 89.62 93 VAL A O 1
ATOM 721 N N . LEU A 1 94 ? 11.734 -8.565 -18.140 1.00 92.19 94 LEU A N 1
ATOM 722 C CA . LEU A 1 94 ? 10.439 -8.606 -17.479 1.00 92.19 94 LEU A CA 1
ATOM 723 C C . LEU A 1 94 ? 10.063 -7.192 -17.036 1.00 92.19 94 LEU A C 1
ATOM 725 O O . LEU A 1 94 ? 10.823 -6.538 -16.322 1.00 92.19 94 LEU A O 1
ATOM 729 N N . PHE A 1 95 ? 8.879 -6.726 -17.419 1.00 90.56 95 PHE A N 1
ATOM 730 C CA . PHE A 1 95 ? 8.324 -5.459 -16.955 1.00 90.56 95 PHE A CA 1
ATOM 731 C C . PHE A 1 95 ? 7.203 -5.688 -15.946 1.00 90.56 95 PHE A C 1
ATOM 733 O O . PHE A 1 95 ? 6.192 -6.320 -16.262 1.00 90.56 95 PHE A O 1
ATOM 740 N N . TYR A 1 96 ? 7.376 -5.156 -14.735 1.00 88.62 96 TYR A N 1
ATOM 741 C CA . TYR A 1 96 ? 6.367 -5.202 -13.686 1.00 88.62 96 TYR A CA 1
ATOM 742 C C . TYR A 1 96 ? 5.550 -3.903 -13.686 1.00 88.62 96 TYR A C 1
ATOM 744 O O . TYR A 1 96 ? 5.966 -2.870 -13.163 1.00 88.62 96 TYR A O 1
ATOM 752 N N . CYS A 1 97 ? 4.351 -3.955 -14.261 1.00 85.19 97 CYS A N 1
ATOM 753 C CA . CYS A 1 97 ? 3.432 -2.825 -14.317 1.00 85.19 97 CYS A CA 1
ATOM 754 C C . CYS A 1 97 ? 2.538 -2.804 -13.063 1.00 85.19 97 CYS A C 1
ATOM 756 O O . CYS A 1 97 ? 1.574 -3.568 -12.941 1.00 85.19 97 CYS A O 1
ATOM 758 N N . HIS A 1 98 ? 2.839 -1.918 -12.108 1.00 75.94 98 HIS A N 1
ATOM 759 C CA . HIS A 1 98 ? 2.003 -1.738 -10.911 1.00 75.94 98 HIS A CA 1
ATOM 760 C C . HIS A 1 98 ? 0.645 -1.115 -11.237 1.00 75.94 98 HIS A C 1
ATOM 762 O O . HIS A 1 98 ? -0.387 -1.568 -10.731 1.00 75.94 98 HIS A O 1
ATOM 768 N N . PHE A 1 99 ? 0.667 -0.069 -12.059 1.00 74.12 99 PHE A N 1
ATOM 769 C CA . PHE A 1 99 ? -0.488 0.633 -12.596 1.00 74.12 99 PHE A CA 1
ATOM 770 C C . PHE A 1 99 ? -0.016 1.475 -13.794 1.00 74.12 99 PHE A C 1
ATOM 772 O O . PHE A 1 99 ? 1.111 1.954 -13.740 1.00 74.12 99 PHE A O 1
ATOM 779 N N . PRO A 1 100 ? -0.811 1.659 -14.863 1.00 70.12 100 PRO A N 1
ATOM 780 C CA . PRO A 1 100 ? -0.376 2.471 -16.001 1.00 70.12 100 PRO A CA 1
ATOM 781 C C . PRO A 1 100 ? -0.142 3.940 -15.622 1.00 70.12 100 PRO A C 1
ATOM 783 O O . PRO A 1 100 ? -1.038 4.568 -15.041 1.00 70.12 100 PRO A O 1
ATOM 786 N N . ASP A 1 101 ? 0.997 4.510 -16.020 1.00 62.25 101 ASP A N 1
ATOM 787 C CA . ASP A 1 101 ? 1.345 5.910 -15.738 1.00 62.25 101 ASP A CA 1
ATOM 788 C C . ASP A 1 101 ? 0.396 6.873 -16.465 1.00 62.25 101 ASP A C 1
ATOM 790 O O . ASP A 1 101 ? 0.116 7.974 -15.970 1.00 62.25 101 ASP A O 1
ATOM 794 N N . LEU A 1 102 ? -0.191 6.429 -17.586 1.00 59.47 102 LEU A N 1
ATOM 795 C CA . LEU A 1 102 ? -1.272 7.116 -18.301 1.00 59.47 102 LEU A CA 1
ATOM 796 C C . LEU A 1 102 ? -2.432 7.545 -17.386 1.00 59.47 102 LEU A C 1
ATOM 798 O O . LEU A 1 102 ? -3.121 8.526 -17.660 1.00 59.47 102 LEU A O 1
ATOM 802 N N . LEU A 1 103 ? -2.661 6.811 -16.296 1.00 56.72 103 LEU A N 1
ATOM 803 C CA . LEU A 1 103 ? -3.764 7.051 -15.369 1.00 56.72 103 LEU A CA 1
ATOM 804 C C . LEU A 1 103 ? -3.344 7.765 -14.079 1.00 56.72 103 LEU A C 1
ATOM 806 O O . LEU A 1 103 ? -4.216 8.183 -13.319 1.00 56.72 103 LEU A O 1
ATOM 810 N N . LEU A 1 104 ? -2.041 7.936 -13.830 1.00 55.69 104 LEU A N 1
ATOM 811 C CA . LEU A 1 104 ? -1.539 8.622 -12.634 1.00 55.69 104 LEU A CA 1
ATOM 812 C C . LEU A 1 104 ? -1.684 10.150 -12.713 1.00 55.69 104 LEU A C 1
ATOM 814 O O . LEU A 1 104 ? -1.682 10.812 -11.678 1.00 55.69 104 LEU A O 1
ATOM 818 N N . ALA A 1 105 ? -1.885 10.719 -13.907 1.00 54.25 105 ALA A N 1
ATOM 819 C CA . ALA A 1 105 ? -2.264 12.122 -14.069 1.00 54.25 105 ALA A CA 1
ATOM 820 C C . ALA A 1 105 ? -3.442 12.263 -15.039 1.00 54.25 105 ALA A C 1
ATOM 822 O O . ALA A 1 105 ? -3.272 12.391 -16.256 1.00 54.25 105 ALA A O 1
ATOM 823 N N . ALA A 1 106 ? -4.655 12.258 -14.487 1.00 55.16 106 ALA A N 1
ATOM 824 C CA . ALA A 1 106 ? -5.854 12.535 -15.262 1.00 55.16 106 ALA A CA 1
ATOM 825 C C . ALA A 1 106 ? -5.735 13.924 -15.926 1.00 55.16 106 ALA A C 1
ATOM 827 O O . ALA A 1 106 ? -5.424 14.905 -15.244 1.00 55.16 106 ALA A O 1
ATOM 828 N N . PRO A 1 107 ? -5.951 14.047 -17.247 1.00 56.75 107 PRO A N 1
ATOM 829 C CA . PRO A 1 107 ? -5.776 15.317 -17.927 1.00 56.75 107 PRO A CA 1
ATOM 830 C C . PRO A 1 107 ? -6.839 16.324 -17.488 1.00 56.75 107 PRO A C 1
ATOM 832 O O . PRO A 1 107 ? -8.018 16.165 -17.791 1.00 56.75 107 PRO A O 1
ATOM 835 N N . THR A 1 108 ? -6.401 17.385 -16.813 1.00 62.31 108 THR A N 1
ATOM 836 C CA . THR A 1 108 ? -7.260 18.474 -16.323 1.00 62.31 108 THR A CA 1
ATOM 837 C C . THR A 1 108 ? -7.625 19.473 -17.425 1.00 62.31 108 THR A C 1
ATOM 839 O O . THR A 1 108 ? -8.667 20.116 -17.354 1.00 62.31 108 THR A O 1
ATOM 842 N N . THR A 1 109 ? -6.802 19.592 -18.476 1.00 72.94 109 THR A N 1
ATOM 843 C CA . THR A 1 109 ? -6.989 20.561 -19.571 1.00 72.94 109 THR A CA 1
ATOM 844 C C . THR A 1 109 ? -6.672 19.967 -20.950 1.00 72.94 109 THR A C 1
ATOM 846 O O . THR A 1 109 ? -5.985 18.948 -21.078 1.00 72.94 109 THR A O 1
ATOM 849 N N . ARG A 1 110 ? -7.156 20.615 -22.024 1.00 73.75 110 ARG A N 1
ATOM 850 C CA . ARG A 1 110 ? -6.836 20.236 -23.419 1.00 73.75 110 ARG A CA 1
ATOM 851 C C . ARG A 1 110 ? -5.340 20.370 -23.730 1.00 73.75 110 ARG A C 1
ATOM 853 O O . ARG A 1 110 ? -4.796 19.520 -24.427 1.00 73.75 110 ARG A O 1
ATOM 860 N N . LEU A 1 111 ? -4.677 21.380 -23.162 1.00 74.31 111 LEU A N 1
ATOM 861 C CA . LEU A 1 111 ? -3.233 21.589 -23.300 1.00 74.31 111 LEU A CA 1
ATOM 862 C C . LEU A 1 111 ? -2.435 20.461 -22.635 1.00 74.31 111 LEU A C 1
ATOM 864 O O . LEU A 1 111 ? -1.525 19.910 -23.249 1.00 74.31 111 LEU A O 1
ATOM 868 N N . HIS A 1 112 ? -2.833 20.051 -21.424 1.00 70.56 112 HIS A N 1
ATOM 869 C CA . HIS A 1 112 ? -2.215 18.912 -20.743 1.00 70.56 112 HIS A CA 1
ATOM 870 C C . HIS A 1 112 ? -2.365 17.621 -21.560 1.00 70.56 112 HIS A C 1
ATOM 872 O O . HIS A 1 112 ? -1.416 16.854 -21.679 1.00 70.56 112 HIS A O 1
ATOM 878 N N . ARG A 1 113 ? -3.525 17.403 -22.196 1.00 72.81 113 ARG A N 1
ATOM 879 C CA . ARG A 1 113 ? -3.750 16.254 -23.090 1.00 72.81 113 ARG A CA 1
ATOM 880 C C . ARG A 1 113 ? -2.821 16.264 -24.309 1.00 72.81 113 ARG A C 1
ATOM 882 O O . ARG A 1 113 ? -2.299 15.215 -24.665 1.00 72.81 113 ARG A O 1
ATOM 889 N N . PHE A 1 114 ? -2.608 17.422 -24.935 1.00 74.88 114 PHE A N 1
ATOM 890 C CA . PHE A 1 114 ? -1.714 17.544 -26.092 1.00 74.88 114 PHE A CA 1
ATOM 891 C C . PHE A 1 114 ? -0.247 17.300 -25.715 1.00 74.88 114 PHE A C 1
ATOM 893 O O . PHE A 1 114 ? 0.438 16.535 -26.386 1.00 74.88 114 PHE A O 1
ATOM 900 N N . TYR A 1 115 ? 0.213 17.884 -24.605 1.00 70.62 115 TYR A N 1
ATOM 901 C CA . TYR A 1 115 ? 1.560 17.658 -24.072 1.00 70.62 115 TYR A CA 1
ATOM 902 C C . TYR A 1 115 ? 1.803 16.194 -23.669 1.00 70.62 115 TYR A C 1
ATOM 904 O O . TYR A 1 115 ? 2.897 15.669 -23.865 1.00 70.62 115 TYR A O 1
ATOM 912 N N . ARG A 1 116 ? 0.786 15.528 -23.111 1.00 72.25 116 ARG A N 1
ATOM 913 C CA . ARG A 1 116 ? 0.889 14.150 -22.615 1.00 72.25 116 ARG A CA 1
ATOM 914 C C . ARG A 1 116 ? 0.819 13.102 -23.728 1.00 72.25 116 ARG A C 1
ATOM 916 O O . ARG A 1 116 ? 1.524 12.105 -23.649 1.00 72.25 116 ARG A O 1
ATOM 923 N N . ALA A 1 117 ? 0.079 13.369 -24.807 1.00 72.44 117 ALA A N 1
ATOM 924 C CA . ALA A 1 117 ? -0.071 12.463 -25.949 1.00 72.44 117 ALA A CA 1
ATOM 925 C C . ALA A 1 117 ? 1.238 11.810 -26.467 1.00 72.44 117 ALA A C 1
ATOM 927 O O . ALA A 1 117 ? 1.224 10.600 -26.706 1.00 72.44 117 ALA A O 1
ATOM 928 N N . PRO A 1 118 ? 2.373 12.525 -26.636 1.00 72.75 118 PRO A N 1
ATOM 929 C CA . PRO A 1 118 ? 3.637 11.891 -27.021 1.00 72.75 118 PRO A CA 1
ATOM 930 C C . PRO A 1 118 ? 4.227 10.974 -25.935 1.00 72.75 118 PRO A C 1
ATOM 932 O O . PRO A 1 118 ? 4.794 9.937 -26.275 1.00 72.75 118 PRO A O 1
ATOM 935 N N . LEU A 1 119 ? 4.084 11.316 -24.649 1.00 71.00 119 LEU A N 1
ATOM 936 C CA . LEU A 1 119 ? 4.529 10.476 -23.528 1.00 71.00 119 LEU A CA 1
ATOM 937 C C . LEU A 1 119 ? 3.680 9.207 -23.431 1.00 71.00 119 LEU A C 1
ATOM 939 O O . LEU A 1 119 ? 4.224 8.117 -23.296 1.00 71.00 119 LEU A O 1
ATOM 943 N N . ASP A 1 120 ? 2.367 9.344 -23.596 1.00 71.12 120 ASP A N 1
ATOM 944 C CA . ASP A 1 120 ? 1.404 8.242 -23.576 1.00 71.12 120 ASP A CA 1
ATOM 945 C C . ASP A 1 120 ? 1.644 7.268 -24.738 1.00 71.12 120 ASP A C 1
ATOM 947 O O . ASP A 1 120 ? 1.586 6.044 -24.588 1.00 71.12 120 ASP A O 1
ATOM 951 N N . TRP A 1 121 ? 1.951 7.813 -25.920 1.00 76.94 121 TRP A N 1
ATOM 952 C CA . TRP A 1 121 ? 2.347 7.015 -27.074 1.00 76.94 121 TRP A CA 1
ATOM 953 C C . TRP A 1 121 ? 3.661 6.274 -26.815 1.00 76.94 121 TRP A C 1
ATOM 955 O O . TRP A 1 121 ? 3.759 5.087 -27.131 1.00 76.94 121 TRP A O 1
ATOM 965 N N . LEU A 1 122 ? 4.649 6.946 -26.217 1.00 74.44 122 LEU A N 1
ATOM 966 C CA . LEU A 1 122 ? 5.938 6.349 -25.881 1.00 74.44 122 LEU A CA 1
ATOM 967 C C . LEU A 1 122 ? 5.786 5.240 -24.833 1.00 74.44 122 LEU A C 1
ATOM 969 O O . LEU A 1 122 ? 6.340 4.161 -25.021 1.00 74.44 122 LEU A O 1
ATOM 973 N N . GLU A 1 123 ? 5.005 5.457 -23.774 1.00 72.75 123 GLU A N 1
ATOM 974 C CA . GLU A 1 123 ? 4.689 4.448 -22.756 1.00 72.75 123 GLU A CA 1
ATOM 975 C C . GLU A 1 123 ? 4.043 3.214 -23.405 1.00 72.75 123 GLU A C 1
ATOM 977 O O . GLU A 1 123 ? 4.485 2.086 -23.188 1.00 72.75 123 GLU A O 1
ATOM 982 N N . GLN A 1 124 ? 3.053 3.409 -24.283 1.00 78.56 124 GLN A N 1
ATOM 983 C CA . GLN A 1 124 ? 2.400 2.307 -24.991 1.00 78.56 124 GLN A CA 1
ATOM 984 C C . GLN A 1 124 ? 3.347 1.581 -25.959 1.00 78.56 124 GLN A C 1
ATOM 986 O O . GLN A 1 124 ? 3.285 0.360 -26.076 1.00 78.56 124 GLN A O 1
ATOM 991 N N . ALA A 1 125 ? 4.216 2.302 -26.668 1.00 78.25 125 ALA A N 1
ATOM 992 C CA . ALA A 1 125 ? 5.174 1.700 -27.589 1.00 78.25 125 ALA A CA 1
ATOM 993 C C . ALA A 1 125 ? 6.256 0.900 -26.846 1.00 78.25 125 ALA A C 1
ATOM 995 O O . ALA A 1 125 ? 6.601 -0.200 -27.266 1.00 78.25 125 ALA A O 1
ATOM 996 N N . THR A 1 126 ? 6.759 1.437 -25.734 1.00 80.50 126 THR A N 1
ATOM 997 C CA . THR A 1 126 ? 7.864 0.861 -24.952 1.00 80.50 126 THR A CA 1
ATOM 998 C C . THR A 1 126 ? 7.428 -0.307 -24.071 1.00 80.50 126 THR A C 1
ATOM 1000 O O . THR A 1 126 ? 8.147 -1.294 -23.956 1.00 80.50 126 THR A O 1
ATOM 1003 N N . THR A 1 127 ? 6.217 -0.261 -23.512 1.00 81.44 127 THR A N 1
ATOM 1004 C CA . THR A 1 127 ? 5.664 -1.364 -22.706 1.00 81.44 127 THR A CA 1
ATOM 1005 C C . THR A 1 127 ? 5.564 -2.664 -23.508 1.00 81.44 127 THR A C 1
ATOM 1007 O O . THR A 1 127 ? 5.817 -3.743 -22.981 1.00 81.44 127 THR A O 1
ATOM 1010 N N . GLY A 1 128 ? 5.227 -2.568 -24.798 1.00 80.88 128 GLY A N 1
ATOM 1011 C CA . GLY A 1 128 ? 5.072 -3.727 -25.677 1.00 80.88 128 GLY A CA 1
ATOM 1012 C C . GLY A 1 128 ? 6.372 -4.396 -26.128 1.00 80.88 128 GLY A C 1
ATOM 1013 O O . GLY A 1 128 ? 6.291 -5.403 -26.822 1.00 80.88 128 GLY A O 1
ATOM 1014 N N . THR A 1 129 ? 7.549 -3.855 -25.790 1.00 85.56 129 THR A N 1
ATOM 1015 C CA . THR A 1 129 ? 8.843 -4.446 -26.185 1.00 85.56 129 THR A CA 1
ATOM 1016 C C . THR A 1 129 ? 9.453 -5.356 -25.120 1.00 85.56 129 THR A C 1
ATOM 1018 O O . THR A 1 129 ? 10.533 -5.894 -25.348 1.00 85.56 129 THR A O 1
ATOM 1021 N N . ALA A 1 130 ? 8.825 -5.474 -23.947 1.00 88.00 130 ALA A N 1
ATOM 1022 C CA . ALA A 1 130 ? 9.262 -6.416 -22.921 1.00 88.00 130 ALA A CA 1
ATOM 1023 C C . ALA A 1 130 ? 8.971 -7.854 -23.365 1.00 88.00 130 ALA A C 1
ATOM 1025 O O . ALA A 1 130 ? 7.925 -8.113 -23.961 1.00 88.00 130 ALA A O 1
ATOM 1026 N N . ASP A 1 131 ? 9.857 -8.787 -23.020 1.00 90.75 131 ASP A N 1
ATOM 1027 C CA . ASP A 1 131 ? 9.645 -10.216 -23.276 1.00 90.75 131 ASP A CA 1
ATOM 1028 C C . ASP A 1 131 ? 8.487 -10.768 -22.433 1.00 90.75 131 ASP A C 1
ATOM 1030 O O . ASP A 1 131 ? 7.759 -11.657 -22.869 1.00 90.75 131 ASP A O 1
ATOM 1034 N N . LEU A 1 132 ? 8.299 -10.218 -21.228 1.00 91.88 132 LEU A N 1
ATOM 1035 C CA . LEU A 1 132 ? 7.175 -10.537 -20.357 1.00 91.88 132 LEU A CA 1
ATOM 1036 C C . LEU A 1 132 ? 6.668 -9.280 -19.651 1.00 91.88 132 LEU A C 1
ATOM 1038 O O . LEU A 1 132 ? 7.432 -8.568 -19.000 1.00 91.88 132 LEU A O 1
ATOM 1042 N N . VAL A 1 133 ? 5.360 -9.037 -19.729 1.00 92.12 133 VAL A N 1
ATOM 1043 C CA . VAL A 1 133 ? 4.682 -7.987 -18.962 1.00 92.12 133 VAL A CA 1
ATOM 1044 C C . VAL A 1 133 ? 3.846 -8.652 -17.883 1.00 92.12 133 VAL A C 1
ATOM 1046 O O . VAL A 1 133 ? 2.984 -9.475 -18.190 1.00 92.12 133 VAL A O 1
ATOM 1049 N N . VAL A 1 134 ? 4.068 -8.267 -16.629 1.00 92.06 134 VAL A N 1
ATOM 1050 C CA . VAL A 1 134 ? 3.255 -8.718 -15.498 1.00 92.06 134 VAL A CA 1
ATOM 1051 C C . VAL A 1 134 ? 2.557 -7.542 -14.830 1.00 92.06 134 VAL A C 1
ATOM 1053 O O . VAL A 1 134 ? 3.076 -6.428 -14.783 1.00 92.06 134 VAL A O 1
ATOM 1056 N N . VAL A 1 135 ? 1.370 -7.795 -14.294 1.00 89.69 135 VAL A N 1
ATOM 1057 C CA . VAL A 1 135 ? 0.591 -6.841 -13.501 1.00 89.69 135 VAL A CA 1
ATOM 1058 C C . VAL A 1 135 ? 0.263 -7.434 -12.142 1.00 89.69 135 VAL A C 1
ATOM 1060 O O . VAL A 1 135 ? 0.113 -8.645 -11.991 1.00 89.69 135 VAL A O 1
ATOM 1063 N N . ASN A 1 136 ? 0.073 -6.573 -11.145 1.00 87.00 136 ASN A N 1
ATOM 1064 C CA . ASN A 1 136 ? -0.186 -7.031 -9.781 1.00 87.00 136 ASN A CA 1
ATOM 1065 C C . ASN A 1 136 ? -1.533 -7.757 -9.613 1.00 87.00 136 ASN A C 1
ATOM 1067 O O . ASN A 1 136 ? -1.701 -8.515 -8.665 1.00 87.00 136 ASN A O 1
ATOM 1071 N N . SER A 1 137 ? -2.523 -7.513 -10.479 1.00 83.69 137 SER A N 1
ATOM 1072 C CA . SER A 1 137 ? -3.891 -8.000 -10.288 1.00 83.69 137 SER A CA 1
ATOM 1073 C C . SER A 1 137 ? -4.667 -8.139 -11.592 1.00 83.69 137 SER A C 1
ATOM 1075 O O . SER A 1 137 ? -4.412 -7.414 -12.551 1.00 83.69 137 SER A O 1
ATOM 1077 N N . ARG A 1 138 ? -5.719 -8.970 -11.587 1.00 87.31 138 ARG A N 1
ATOM 1078 C CA . ARG A 1 138 ? -6.718 -9.002 -12.674 1.00 87.31 138 ARG A CA 1
ATOM 1079 C C . ARG A 1 138 ? -7.431 -7.660 -12.878 1.00 87.31 138 ARG A C 1
ATOM 1081 O O . ARG A 1 138 ? -7.801 -7.328 -13.997 1.00 87.31 138 ARG A O 1
ATOM 1088 N N . PHE A 1 139 ? -7.601 -6.866 -11.817 1.00 84.00 139 PHE A N 1
ATOM 1089 C CA . PHE A 1 139 ? -8.149 -5.512 -11.941 1.00 84.00 139 PHE A CA 1
ATOM 1090 C C . PHE A 1 139 ? -7.229 -4.632 -12.798 1.00 84.00 139 PHE A C 1
ATOM 1092 O O . PHE A 1 139 ? -7.674 -4.028 -13.772 1.00 84.00 139 PHE A O 1
ATOM 1099 N N . THR A 1 140 ? -5.933 -4.633 -12.487 1.00 83.94 140 THR A N 1
ATOM 1100 C CA . THR A 1 140 ? -4.903 -3.893 -13.225 1.00 83.94 140 THR A CA 1
ATOM 1101 C C . THR A 1 140 ? -4.740 -4.429 -14.640 1.00 83.94 140 THR A C 1
ATOM 1103 O O . THR A 1 140 ? -4.577 -3.638 -15.555 1.00 83.94 140 THR A O 1
ATOM 1106 N N . GLN A 1 141 ? -4.876 -5.738 -14.856 1.00 88.75 141 GLN A N 1
ATOM 1107 C CA . GLN A 1 141 ? -4.926 -6.342 -16.191 1.00 88.75 141 GLN A CA 1
ATOM 1108 C C . GLN A 1 141 ? -6.091 -5.779 -17.027 1.00 88.75 141 GLN A C 1
ATOM 1110 O O . GLN A 1 141 ? -5.913 -5.405 -18.184 1.00 88.75 141 GLN A O 1
ATOM 1115 N N . GLY A 1 142 ? -7.281 -5.651 -16.430 1.00 87.25 142 GLY A N 1
ATOM 1116 C CA . GLY A 1 142 ? -8.438 -5.039 -17.089 1.00 87.25 142 GLY A CA 1
ATOM 1117 C C . GLY A 1 142 ? -8.243 -3.545 -17.365 1.00 87.25 142 GLY A C 1
ATOM 1118 O O . GLY A 1 142 ? -8.628 -3.050 -18.424 1.00 87.25 142 GLY A O 1
ATOM 1119 N N . ILE A 1 143 ? -7.608 -2.824 -16.440 1.00 85.06 143 ILE A N 1
ATOM 1120 C CA . ILE A 1 143 ? -7.204 -1.429 -16.644 1.00 85.06 143 ILE A CA 1
ATOM 1121 C C . ILE A 1 143 ? -6.193 -1.331 -17.794 1.00 85.06 143 ILE A C 1
ATOM 1123 O O . ILE A 1 143 ? -6.395 -0.538 -18.707 1.00 85.06 143 ILE A O 1
ATOM 1127 N N . PHE A 1 144 ? -5.172 -2.185 -17.810 1.00 87.81 144 PHE A N 1
ATOM 1128 C CA . PHE A 1 144 ? -4.171 -2.270 -18.868 1.00 87.81 144 PHE A CA 1
ATOM 1129 C C . PHE A 1 144 ? -4.829 -2.452 -20.239 1.00 87.81 144 PHE A C 1
ATOM 1131 O O . PHE A 1 144 ? -4.506 -1.713 -21.163 1.00 87.81 144 PHE A O 1
ATOM 1138 N N . ALA A 1 145 ? -5.802 -3.359 -20.368 1.00 87.06 145 ALA A N 1
ATOM 1139 C CA . ALA A 1 145 ? -6.518 -3.582 -21.625 1.00 87.06 145 ALA A CA 1
ATOM 1140 C C . ALA A 1 145 ? -7.292 -2.335 -22.106 1.00 87.06 145 ALA A C 1
ATOM 1142 O O . ALA A 1 145 ? -7.281 -2.007 -23.294 1.00 87.06 145 ALA A O 1
ATOM 1143 N N . ARG A 1 146 ? -7.935 -1.602 -21.185 1.00 86.44 146 ARG A N 1
ATOM 1144 C CA . ARG A 1 146 ? -8.696 -0.375 -21.500 1.00 86.44 146 ARG A CA 1
ATOM 1145 C C . ARG A 1 146 ? -7.801 0.815 -21.847 1.00 86.44 146 ARG A C 1
ATOM 1147 O O . ARG A 1 146 ? -8.192 1.643 -22.677 1.00 86.44 146 ARG A O 1
ATOM 1154 N N . THR A 1 147 ? -6.636 0.886 -21.210 1.00 83.62 147 THR A N 1
ATOM 1155 C CA . THR A 1 147 ? -5.644 1.958 -21.336 1.00 83.62 147 THR A CA 1
ATOM 1156 C C . THR A 1 147 ? -4.763 1.737 -22.565 1.00 83.62 147 THR A C 1
ATOM 1158 O O . THR A 1 147 ? -4.722 2.569 -23.472 1.00 83.62 147 THR A O 1
ATOM 1161 N N . PHE A 1 148 ? -4.122 0.573 -22.676 1.00 84.81 148 PHE A N 1
ATOM 1162 C CA . PHE A 1 148 ? -3.204 0.244 -23.760 1.00 84.81 148 PHE A CA 1
ATOM 1163 C C . PHE A 1 148 ? -3.889 -0.459 -24.939 1.00 84.81 148 PHE A C 1
ATOM 1165 O O . PHE A 1 148 ? -3.467 -1.528 -25.382 1.00 84.81 148 PHE A O 1
ATOM 1172 N N . ARG A 1 149 ? -4.929 0.170 -25.499 1.00 84.25 149 ARG A N 1
ATOM 1173 C CA . ARG A 1 149 ? -5.785 -0.427 -26.544 1.00 84.25 149 ARG A CA 1
ATOM 1174 C C . ARG A 1 149 ? -5.021 -0.976 -27.750 1.00 84.25 149 ARG A C 1
ATOM 1176 O O . ARG A 1 149 ? -5.408 -2.007 -28.284 1.00 84.25 149 ARG A O 1
ATOM 1183 N N . ARG A 1 150 ? -3.935 -0.318 -28.181 1.00 84.94 150 ARG A N 1
ATOM 1184 C CA . ARG A 1 150 ? -3.131 -0.794 -29.322 1.00 84.94 150 ARG A CA 1
ATOM 1185 C C . ARG A 1 150 ? -2.354 -2.066 -28.995 1.00 84.94 150 ARG A C 1
ATOM 1187 O O . ARG A 1 150 ? -2.263 -2.938 -29.847 1.00 84.94 150 ARG A O 1
ATOM 1194 N N . LEU A 1 151 ? -1.804 -2.174 -27.784 1.00 86.06 151 LEU A N 1
ATOM 1195 C CA . LEU A 1 151 ? -1.111 -3.388 -27.340 1.00 86.06 151 LEU A CA 1
ATOM 1196 C C . LEU A 1 151 ? -2.104 -4.532 -27.161 1.00 86.06 151 LEU A C 1
ATOM 1198 O O . LEU A 1 151 ? -1.881 -5.624 -27.673 1.00 86.06 151 LEU A O 1
ATOM 1202 N N . HIS A 1 152 ? -3.235 -4.251 -26.514 1.00 87.19 152 HIS A N 1
ATOM 1203 C CA . HIS A 1 152 ? -4.279 -5.246 -26.317 1.00 87.19 152 HIS A CA 1
ATOM 1204 C C . HIS A 1 152 ? -4.875 -5.733 -27.646 1.00 87.19 152 HIS A C 1
ATOM 1206 O O . HIS A 1 152 ? -5.026 -6.932 -27.848 1.00 87.19 152 HIS A O 1
ATOM 1212 N N . GLY A 1 153 ? -5.124 -4.825 -28.596 1.00 86.62 153 GLY A N 1
ATOM 1213 C CA . GLY A 1 153 ? -5.586 -5.173 -29.943 1.00 86.62 153 GLY A CA 1
ATOM 1214 C C . GLY A 1 153 ? -4.581 -5.995 -30.760 1.00 86.62 153 GLY A C 1
ATOM 1215 O O . GLY A 1 153 ? -4.981 -6.678 -31.695 1.00 86.62 153 GLY A O 1
ATOM 1216 N N . ARG A 1 154 ? -3.291 -5.979 -30.396 1.00 88.19 154 ARG A N 1
ATOM 1217 C CA . ARG A 1 154 ? -2.250 -6.867 -30.950 1.00 88.19 154 ARG A CA 1
ATOM 1218 C C . ARG A 1 154 ? -2.160 -8.218 -30.228 1.00 88.19 154 ARG A C 1
ATOM 1220 O O . ARG A 1 154 ? -1.270 -9.001 -30.530 1.00 88.19 154 ARG A O 1
ATOM 1227 N N . GLY A 1 155 ? -3.049 -8.480 -29.270 1.00 88.31 155 GLY A N 1
ATOM 1228 C CA . GLY A 1 155 ? -3.093 -9.718 -28.494 1.00 88.31 155 GLY A CA 1
ATOM 1229 C C . GLY A 1 155 ? -2.240 -9.713 -27.224 1.00 88.31 155 GLY A C 1
ATOM 1230 O O . GLY A 1 155 ? -2.183 -10.737 -26.549 1.00 88.31 155 GLY A O 1
ATOM 1231 N N . LEU A 1 156 ? -1.598 -8.595 -26.854 1.00 89.00 156 LEU A N 1
ATOM 1232 C CA . LEU A 1 156 ? -0.815 -8.532 -25.617 1.00 89.00 156 LEU A CA 1
ATOM 1233 C C . LEU A 1 156 ? -1.754 -8.501 -24.404 1.00 89.00 156 LEU A C 1
ATOM 1235 O O . LEU A 1 156 ? -2.505 -7.542 -24.189 1.00 89.00 156 LEU A O 1
ATOM 1239 N N . VAL A 1 157 ? -1.677 -9.552 -23.593 1.00 91.69 157 VAL A N 1
ATOM 1240 C CA . VAL A 1 157 ? -2.378 -9.683 -22.315 1.00 91.69 157 VAL A CA 1
ATOM 1241 C C . VAL A 1 157 ? -1.320 -9.933 -21.239 1.00 91.69 157 VAL A C 1
ATOM 1243 O O . VAL A 1 157 ? -0.682 -10.979 -21.280 1.00 91.69 157 VAL A O 1
ATOM 1246 N N . PRO A 1 158 ? -1.097 -8.993 -20.301 1.00 91.94 158 PRO A N 1
ATOM 1247 C CA . PRO A 1 158 ? -0.113 -9.185 -19.239 1.00 91.94 158 PRO A CA 1
ATOM 1248 C C . PRO A 1 158 ? -0.465 -10.359 -18.332 1.00 91.94 158 PRO A C 1
ATOM 1250 O O . PRO A 1 158 ? -1.640 -10.532 -18.004 1.00 91.94 158 PRO A O 1
ATOM 1253 N N . ASP A 1 159 ? 0.531 -11.086 -17.836 1.00 93.31 159 ASP A N 1
ATOM 1254 C CA . ASP A 1 159 ? 0.317 -12.102 -16.806 1.00 93.31 159 ASP A CA 1
ATOM 1255 C C . ASP A 1 159 ? 0.057 -11.461 -15.440 1.00 93.31 159 ASP A C 1
ATOM 1257 O O . ASP A 1 159 ? 0.503 -10.352 -15.142 1.00 93.31 159 ASP A O 1
ATOM 1261 N N . VAL A 1 160 ? -0.683 -12.157 -14.577 1.00 89.62 160 VAL A N 1
ATOM 1262 C CA . VAL A 1 160 ? -0.981 -11.654 -13.231 1.00 89.62 160 VAL A CA 1
ATOM 1263 C C . VAL A 1 160 ? -0.005 -12.255 -12.230 1.00 89.62 160 VAL A C 1
ATOM 1265 O O . VAL A 1 160 ? -0.100 -13.437 -11.899 1.00 89.62 160 VAL A O 1
ATOM 1268 N N . LEU A 1 161 ? 0.885 -11.418 -11.699 1.00 88.31 161 LEU A N 1
ATOM 1269 C CA . LEU A 1 161 ? 1.790 -11.761 -10.608 1.00 88.31 161 LEU A CA 1
ATOM 1270 C C . LEU A 1 161 ? 1.358 -11.008 -9.351 1.00 88.31 161 LEU A C 1
ATOM 1272 O O . LEU A 1 161 ? 1.631 -9.823 -9.197 1.00 88.31 161 LEU A O 1
ATOM 1276 N N . TYR A 1 162 ? 0.650 -11.692 -8.454 1.00 84.50 162 TYR A N 1
ATOM 1277 C CA . TYR A 1 162 ? 0.188 -11.081 -7.211 1.00 84.50 162 TYR A CA 1
ATOM 1278 C C . TYR A 1 162 ? 1.370 -10.736 -6.286 1.00 84.50 162 TYR A C 1
ATOM 1280 O O . TYR A 1 162 ? 2.269 -11.565 -6.130 1.00 84.50 162 TYR A O 1
ATOM 1288 N N . PRO A 1 163 ? 1.355 -9.562 -5.623 1.00 81.25 163 PRO A N 1
ATOM 1289 C CA . PRO A 1 163 ? 2.277 -9.260 -4.536 1.00 81.25 163 PRO A CA 1
ATOM 1290 C C . PRO A 1 163 ? 2.242 -10.358 -3.474 1.00 81.25 163 PRO A C 1
ATOM 1292 O O . PRO A 1 163 ? 1.161 -10.750 -3.023 1.00 81.25 163 PRO A O 1
ATOM 1295 N N . ALA A 1 164 ? 3.416 -10.834 -3.067 1.00 75.94 164 ALA A N 1
ATOM 1296 C CA . ALA A 1 164 ? 3.519 -11.721 -1.923 1.00 75.94 164 ALA A CA 1
ATOM 1297 C C . ALA A 1 164 ? 3.184 -10.951 -0.640 1.00 75.94 164 ALA A C 1
ATOM 1299 O O . ALA A 1 164 ? 3.454 -9.757 -0.522 1.00 75.94 164 ALA A O 1
ATOM 1300 N N . VAL A 1 165 ? 2.585 -11.647 0.321 1.00 72.38 165 VAL A N 1
ATOM 1301 C CA . VAL A 1 165 ? 2.360 -11.131 1.669 1.00 72.38 165 VAL A CA 1
ATOM 1302 C C . VAL A 1 165 ? 2.826 -12.181 2.654 1.00 72.38 165 VAL A C 1
ATOM 1304 O O . VAL A 1 165 ? 2.454 -13.351 2.543 1.00 72.38 165 VAL A O 1
ATOM 1307 N N . VAL A 1 166 ? 3.623 -11.752 3.629 1.00 72.06 166 VAL A N 1
ATOM 1308 C CA . VAL A 1 166 ? 4.066 -12.619 4.717 1.00 72.06 166 VAL A CA 1
ATOM 1309 C C . VAL A 1 166 ? 2.859 -12.980 5.577 1.00 72.06 166 VAL A C 1
ATOM 1311 O O . VAL A 1 166 ? 2.178 -12.112 6.125 1.00 72.06 166 VAL A O 1
ATOM 1314 N N . VAL A 1 167 ? 2.592 -14.279 5.690 1.00 72.19 167 VAL A N 1
ATOM 1315 C CA . VAL A 1 167 ? 1.564 -14.815 6.582 1.00 72.19 167 VAL A CA 1
ATOM 1316 C C . VAL A 1 167 ? 2.209 -15.071 7.942 1.00 72.19 167 VAL A C 1
ATOM 1318 O O . VAL A 1 167 ? 3.041 -15.974 8.031 1.00 72.19 167 VAL A O 1
ATOM 1321 N N . PRO A 1 168 ? 1.868 -14.305 8.997 1.00 74.88 168 PRO A N 1
ATOM 1322 C CA . PRO A 1 168 ? 2.409 -14.564 10.323 1.00 74.88 168 PRO A CA 1
ATOM 1323 C C . PRO A 1 168 ? 1.927 -15.926 10.830 1.00 74.88 168 PRO A C 1
ATOM 1325 O O . PRO A 1 168 ? 0.789 -16.332 10.575 1.00 74.88 168 PRO A O 1
ATOM 1328 N N . SER A 1 169 ? 2.792 -16.626 11.560 1.00 80.94 169 SER A N 1
ATOM 1329 C CA . SER A 1 169 ? 2.426 -17.866 12.243 1.00 80.94 169 SER A CA 1
ATOM 1330 C C . SER A 1 169 ? 1.483 -17.597 13.419 1.00 80.94 169 SER A C 1
ATOM 1332 O O . SER A 1 169 ? 1.436 -16.490 13.967 1.00 80.94 169 SER A O 1
ATOM 1334 N N . ASP A 1 170 ? 0.761 -18.628 13.861 1.00 77.81 170 ASP A N 1
ATOM 1335 C CA . ASP A 1 170 ? -0.155 -18.513 15.001 1.00 77.81 170 ASP A CA 1
ATOM 1336 C C . ASP A 1 170 ? 0.580 -18.080 16.285 1.00 77.81 170 ASP A C 1
ATOM 1338 O O . ASP A 1 170 ? 0.064 -17.267 17.053 1.00 77.81 170 ASP A O 1
ATOM 1342 N N . ALA A 1 171 ? 1.822 -18.540 16.482 1.00 82.50 171 ALA A N 1
ATOM 1343 C CA . ALA A 1 171 ? 2.667 -18.130 17.603 1.00 82.50 171 ALA A CA 1
ATOM 1344 C C . ALA A 1 171 ? 3.043 -16.640 17.534 1.00 82.50 171 ALA A C 1
ATOM 1346 O O . ALA A 1 171 ? 2.994 -15.941 18.546 1.00 82.50 171 ALA A O 1
ATOM 1347 N N . GLN A 1 172 ? 3.366 -16.132 16.340 1.00 81.00 172 GLN A N 1
ATOM 1348 C CA . GLN A 1 172 ? 3.667 -14.711 16.137 1.00 81.00 172 GLN A CA 1
ATOM 1349 C C . GLN A 1 172 ? 2.441 -13.834 16.409 1.00 81.00 172 GLN A C 1
ATOM 1351 O O . GLN A 1 172 ? 2.565 -12.786 17.042 1.00 81.00 172 GLN A O 1
ATOM 1356 N N . LEU A 1 173 ? 1.249 -14.273 15.998 1.00 77.31 173 LEU A N 1
ATOM 1357 C CA . LEU A 1 173 ? 0.007 -13.565 16.309 1.00 77.31 173 LEU A CA 1
ATOM 1358 C C . LEU A 1 173 ? -0.321 -13.579 17.801 1.00 77.31 173 LEU A C 1
ATOM 1360 O O . LEU A 1 173 ? -0.724 -12.551 18.343 1.00 77.31 173 LEU A O 1
ATOM 1364 N N . ALA A 1 174 ? -0.145 -14.717 18.474 1.00 80.00 174 ALA A N 1
ATOM 1365 C CA . ALA A 1 174 ? -0.363 -14.822 19.913 1.00 80.00 174 ALA A CA 1
ATOM 1366 C C . ALA A 1 174 ? 0.592 -13.903 20.692 1.00 80.00 174 ALA A C 1
ATOM 1368 O O . ALA A 1 174 ? 0.152 -13.160 21.570 1.00 80.00 174 ALA A O 1
ATOM 1369 N N . ALA A 1 175 ? 1.874 -13.879 20.316 1.00 83.25 175 ALA A N 1
ATOM 1370 C CA . ALA A 1 175 ? 2.865 -12.981 20.903 1.00 83.25 175 ALA A CA 1
ATOM 1371 C C . ALA A 1 175 ? 2.528 -11.500 20.653 1.00 83.25 175 ALA A C 1
ATOM 1373 O O . ALA A 1 175 ? 2.614 -10.687 21.574 1.00 83.25 175 ALA A O 1
ATOM 1374 N N . ALA A 1 176 ? 2.085 -11.146 19.441 1.00 81.38 176 ALA A N 1
ATOM 1375 C CA . ALA A 1 176 ? 1.663 -9.784 19.112 1.00 81.38 176 ALA A CA 1
ATOM 1376 C C . ALA A 1 176 ? 0.429 -9.340 19.921 1.00 81.38 176 ALA A C 1
ATOM 1378 O O . ALA A 1 176 ? 0.386 -8.204 20.393 1.00 81.38 176 ALA A O 1
ATOM 1379 N N . ARG A 1 177 ? -0.543 -10.240 20.145 1.00 78.44 177 ARG A N 1
ATOM 1380 C CA . ARG A 1 177 ? -1.699 -9.987 21.027 1.00 78.44 177 ARG A CA 1
ATOM 1381 C C . ARG A 1 177 ? -1.273 -9.785 22.475 1.00 78.44 177 ARG A C 1
ATOM 1383 O O . ARG A 1 177 ? -1.663 -8.798 23.087 1.00 78.44 177 ARG A O 1
ATOM 1390 N N . ALA A 1 178 ? -0.450 -10.684 23.013 1.00 81.25 178 ALA A N 1
ATOM 1391 C CA . ALA A 1 178 ? 0.026 -10.589 24.392 1.00 81.25 178 ALA A CA 1
ATOM 1392 C C . ALA A 1 178 ? 0.860 -9.315 24.627 1.00 81.25 178 ALA A C 1
ATOM 1394 O O . ALA A 1 178 ? 0.761 -8.681 25.675 1.00 81.25 178 ALA A O 1
ATOM 1395 N N . GLY A 1 179 ? 1.644 -8.901 23.627 1.00 81.75 179 GLY A N 1
ATOM 1396 C CA . GLY A 1 179 ? 2.441 -7.676 23.657 1.00 81.75 179 GLY A CA 1
ATOM 1397 C C . GLY A 1 179 ? 1.658 -6.385 23.406 1.00 81.75 179 GLY A C 1
ATOM 1398 O O . GLY A 1 179 ? 2.235 -5.307 23.547 1.00 81.75 179 GLY A O 1
ATOM 1399 N N . CYS A 1 180 ? 0.366 -6.459 23.065 1.00 79.81 180 CYS A N 1
ATOM 1400 C CA . CYS A 1 180 ? -0.438 -5.319 22.621 1.00 79.81 180 CYS A CA 1
ATOM 1401 C C . CYS A 1 180 ? -0.409 -4.146 23.620 1.00 79.81 180 CYS A C 1
ATOM 1403 O O . CYS A 1 180 ? -0.142 -3.015 23.213 1.00 79.81 180 CYS A O 1
ATOM 1405 N N . LYS A 1 181 ? -0.537 -4.431 24.926 1.00 80.50 181 LYS A N 1
ATOM 1406 C CA . LYS A 1 181 ? -0.448 -3.440 26.021 1.00 80.50 181 LYS A CA 1
ATOM 1407 C C . LYS A 1 181 ? 0.869 -2.672 26.067 1.00 80.50 181 LYS A C 1
ATOM 1409 O O . LYS A 1 181 ? 0.892 -1.509 26.446 1.00 80.50 181 LYS A O 1
ATOM 1414 N N . ARG A 1 182 ? 1.972 -3.339 25.726 1.00 85.81 182 ARG A N 1
ATOM 1415 C CA . ARG A 1 182 ? 3.318 -2.757 25.760 1.00 85.81 182 ARG A CA 1
ATOM 1416 C C . ARG A 1 182 ? 3.622 -1.963 24.490 1.00 85.81 182 ARG A C 1
ATOM 1418 O O . ARG A 1 182 ? 4.431 -1.044 24.523 1.00 85.81 182 ARG A O 1
ATOM 1425 N N . THR A 1 183 ? 3.023 -2.353 23.369 1.00 89.75 183 THR A N 1
ATOM 1426 C CA . THR A 1 183 ? 3.362 -1.824 22.043 1.00 89.75 183 THR A CA 1
ATOM 1427 C C . THR A 1 183 ? 2.445 -0.683 21.598 1.00 89.75 183 THR A C 1
ATOM 1429 O O . THR A 1 183 ? 2.907 0.245 20.930 1.00 89.75 183 THR A O 1
ATOM 1432 N N . LEU A 1 184 ? 1.153 -0.736 21.931 1.00 92.94 184 LEU A N 1
ATOM 1433 C CA . LEU A 1 184 ? 0.191 0.308 21.572 1.00 92.94 184 LEU A CA 1
ATOM 1434 C C . LEU A 1 184 ? 0.163 1.436 22.616 1.00 92.94 184 LEU A C 1
ATOM 1436 O O . LEU A 1 184 ? 0.469 1.193 23.783 1.00 92.94 184 LEU A O 1
ATOM 1440 N N . PRO A 1 185 ? -0.252 2.660 22.231 1.00 94.44 185 PRO A N 1
ATOM 1441 C CA . PRO A 1 185 ? -0.532 3.719 23.194 1.00 94.44 185 PRO A CA 1
ATOM 1442 C C . PRO A 1 185 ? -1.513 3.243 24.283 1.00 94.44 185 PRO A C 1
ATOM 1444 O O . PRO A 1 185 ? -2.487 2.562 23.939 1.00 94.44 185 PRO A O 1
ATOM 1447 N N . PRO A 1 186 ? -1.321 3.615 25.565 1.00 92.75 186 PRO A N 1
ATOM 1448 C CA . PRO A 1 186 ? -2.133 3.105 26.674 1.00 92.75 186 PRO A CA 1
ATOM 1449 C C . PRO A 1 186 ? -3.641 3.291 26.478 1.00 92.75 186 PRO A C 1
ATOM 1451 O O . PRO A 1 186 ? -4.428 2.397 26.783 1.00 92.75 186 PRO A O 1
ATOM 1454 N N . ASP A 1 187 ? -4.056 4.429 25.925 1.00 93.50 187 ASP A N 1
ATOM 1455 C CA . ASP A 1 187 ? -5.468 4.738 25.673 1.00 93.50 187 ASP A CA 1
ATOM 1456 C C . ASP A 1 187 ? -6.065 3.831 24.598 1.00 93.50 187 ASP A C 1
ATOM 1458 O O . ASP A 1 187 ? -7.199 3.375 24.724 1.00 93.50 187 ASP A O 1
ATOM 1462 N N . LEU A 1 188 ? -5.278 3.517 23.567 1.00 94.94 188 LEU A N 1
ATOM 1463 C CA . LEU A 1 188 ? -5.690 2.629 22.489 1.00 94.94 188 LEU A CA 1
ATOM 1464 C C . LEU A 1 188 ? -5.756 1.173 22.958 1.00 94.94 188 LEU A C 1
ATOM 1466 O O . LEU A 1 188 ? -6.697 0.469 22.606 1.00 94.94 188 LEU A O 1
ATOM 1470 N N . ALA A 1 189 ? -4.796 0.727 23.772 1.00 93.69 189 ALA A N 1
ATOM 1471 C CA . ALA A 1 189 ? -4.832 -0.605 24.374 1.00 93.69 189 ALA A CA 1
ATOM 1472 C C . ALA A 1 189 ? -6.081 -0.779 25.257 1.00 93.69 189 ALA A C 1
ATOM 1474 O O . ALA A 1 189 ? -6.850 -1.719 25.061 1.00 93.69 189 ALA A O 1
ATOM 1475 N N . ARG A 1 190 ? -6.358 0.193 26.141 1.00 94.00 190 ARG A N 1
ATOM 1476 C CA . ARG A 1 190 ? -7.579 0.217 26.966 1.00 94.00 190 ARG A CA 1
ATOM 1477 C C . ARG A 1 190 ? -8.853 0.267 26.126 1.00 94.00 190 ARG A C 1
ATOM 1479 O O . ARG A 1 190 ? -9.829 -0.397 26.460 1.00 94.00 190 ARG A O 1
ATOM 1486 N N . PHE A 1 191 ? -8.849 1.037 25.036 1.00 94.94 191 PHE A N 1
ATOM 1487 C CA . PHE A 1 191 ? -9.964 1.079 24.095 1.00 94.94 191 PHE A CA 1
ATOM 1488 C C . PHE A 1 191 ? -10.209 -0.277 23.439 1.00 94.94 191 PHE A C 1
ATOM 1490 O O . PHE A 1 191 ? -11.361 -0.630 23.262 1.00 94.94 191 PHE A O 1
ATOM 1497 N N . ILE A 1 192 ? -9.168 -1.018 23.056 1.00 92.81 192 ILE A N 1
ATOM 1498 C CA . ILE A 1 192 ? -9.310 -2.337 22.423 1.00 92.81 192 ILE A CA 1
ATOM 1499 C C . ILE A 1 192 ? -9.824 -3.370 23.432 1.00 92.81 192 ILE A C 1
ATOM 1501 O O . ILE A 1 192 ? -10.689 -4.169 23.091 1.00 92.81 192 ILE A O 1
ATOM 1505 N N . GLU A 1 193 ? -9.328 -3.334 24.669 1.00 91.25 193 GLU A N 1
ATOM 1506 C CA . GLU A 1 193 ? -9.724 -4.257 25.743 1.00 91.25 193 GLU A CA 1
ATOM 1507 C C . GLU A 1 193 ? -11.155 -4.054 26.237 1.00 91.25 193 GLU A C 1
ATOM 1509 O O . GLU A 1 193 ? -11.768 -4.998 26.727 1.00 91.25 193 GLU A O 1
ATOM 1514 N N . SER A 1 194 ? -11.704 -2.846 26.103 1.00 91.75 194 SER A N 1
ATOM 1515 C CA . SER A 1 194 ? -13.077 -2.541 26.517 1.00 91.75 194 SER A CA 1
ATOM 1516 C C . SER A 1 194 ? -14.144 -2.933 25.487 1.00 91.75 194 SER A C 1
ATOM 1518 O O . SER A 1 194 ? -15.308 -2.565 25.648 1.00 91.75 194 SER A O 1
ATOM 1520 N N . ARG A 1 195 ? -13.771 -3.642 24.412 1.00 91.56 195 ARG A N 1
ATOM 1521 C CA . ARG A 1 195 ? -14.663 -4.015 23.302 1.00 91.56 195 ARG A CA 1
ATOM 1522 C C . ARG A 1 195 ? -14.777 -5.518 23.174 1.00 91.56 195 ARG A C 1
ATOM 1524 O O . ARG A 1 195 ? -13.780 -6.230 23.240 1.00 91.56 195 ARG A O 1
ATOM 1531 N N . ASP A 1 196 ? -15.976 -5.972 22.838 1.00 90.06 196 ASP A N 1
ATOM 1532 C CA . ASP A 1 196 ? -16.224 -7.373 22.497 1.00 90.06 196 ASP A CA 1
ATOM 1533 C C . ASP A 1 196 ? -15.653 -7.720 21.115 1.00 90.06 196 ASP A C 1
ATOM 1535 O O . ASP A 1 196 ? -15.209 -8.842 20.862 1.00 90.06 196 ASP A O 1
ATOM 1539 N N . ALA A 1 197 ? -15.644 -6.748 20.197 1.00 90.69 197 ALA A N 1
ATOM 1540 C CA . ALA A 1 197 ? -15.042 -6.900 18.880 1.00 90.69 197 ALA A CA 1
ATOM 1541 C C . ALA A 1 197 ? -14.474 -5.579 18.358 1.00 90.69 197 ALA A C 1
ATOM 1543 O O . ALA A 1 197 ? -15.157 -4.555 18.334 1.00 90.69 197 ALA A O 1
ATOM 1544 N N . VAL A 1 198 ? -13.239 -5.630 17.853 1.00 93.00 198 VAL A N 1
ATOM 1545 C CA . VAL A 1 198 ? -12.574 -4.487 17.220 1.00 93.00 198 VAL A CA 1
ATOM 1546 C C . VAL A 1 198 ? -12.435 -4.712 15.721 1.00 93.00 198 VAL A C 1
ATOM 1548 O O . VAL A 1 198 ? -11.881 -5.715 15.276 1.00 93.00 198 VAL A O 1
ATOM 1551 N N . PHE A 1 199 ? -12.900 -3.755 14.931 1.00 94.38 199 PHE A N 1
ATOM 1552 C CA . PHE A 1 199 ? -12.651 -3.669 13.498 1.00 94.38 199 PHE A CA 1
ATOM 1553 C C . PHE A 1 199 ? -11.504 -2.700 13.232 1.00 94.38 199 PHE A C 1
ATOM 1555 O O . PHE A 1 199 ? -11.315 -1.736 13.969 1.00 94.38 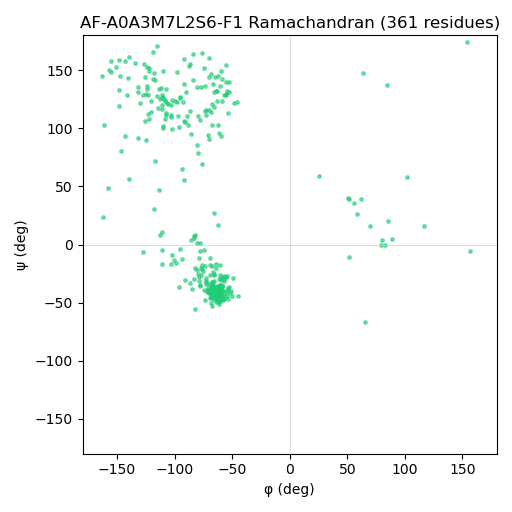199 PHE A O 1
ATOM 1562 N N . LEU A 1 200 ? -10.734 -2.944 12.178 1.00 95.19 200 LEU A N 1
ATOM 1563 C CA . LEU A 1 200 ? -9.535 -2.168 11.874 1.00 95.19 200 LEU A CA 1
ATOM 1564 C C . LEU A 1 200 ? -9.571 -1.643 10.442 1.00 95.19 200 LEU A C 1
ATOM 1566 O O . LEU A 1 200 ? -9.730 -2.423 9.517 1.00 95.19 200 LEU A O 1
ATOM 1570 N N . SER A 1 201 ? -9.364 -0.348 10.233 1.00 94.00 201 SER A N 1
ATOM 1571 C CA . SER A 1 201 ? -9.096 0.233 8.912 1.00 94.00 201 SER A CA 1
ATOM 1572 C C . SER A 1 201 ? -7.652 0.719 8.879 1.00 94.00 201 SER A C 1
ATOM 1574 O O . SER A 1 201 ? -7.287 1.566 9.691 1.00 94.00 201 SER A O 1
ATOM 1576 N N . ILE A 1 202 ? -6.834 0.182 7.965 1.00 91.62 202 ILE A N 1
ATOM 1577 C CA . ILE A 1 202 ? -5.456 0.641 7.731 1.00 91.62 202 ILE A CA 1
ATOM 1578 C C . ILE A 1 202 ? -5.383 1.337 6.375 1.00 91.62 202 ILE A C 1
ATOM 1580 O O . ILE A 1 202 ? -5.333 0.668 5.345 1.00 91.62 202 ILE A O 1
ATOM 1584 N N . ASN A 1 203 ? -5.369 2.670 6.363 1.00 88.88 203 ASN A N 1
ATOM 1585 C CA . ASN A 1 203 ? -5.291 3.476 5.143 1.00 88.88 203 ASN A CA 1
ATOM 1586 C C . ASN A 1 203 ? -4.595 4.813 5.414 1.00 88.88 203 ASN A C 1
ATOM 1588 O O . ASN A 1 203 ? -4.690 5.348 6.513 1.00 88.88 203 ASN A O 1
ATOM 1592 N N . ARG A 1 204 ? -3.949 5.402 4.400 1.00 86.81 204 ARG A N 1
ATOM 1593 C CA . ARG A 1 204 ? -3.569 6.823 4.475 1.00 86.81 204 ARG A CA 1
ATOM 1594 C C . ARG A 1 204 ? -4.816 7.690 4.659 1.00 86.81 204 ARG A C 1
ATOM 1596 O O . ARG A 1 204 ? -5.880 7.348 4.137 1.00 86.81 204 ARG A O 1
ATOM 1603 N N . PHE A 1 205 ? -4.664 8.825 5.338 1.00 91.31 205 PHE A N 1
ATOM 1604 C CA . PHE A 1 205 ? -5.739 9.803 5.519 1.00 91.31 205 PHE A CA 1
ATOM 1605 C C . PHE A 1 205 ? -5.966 10.613 4.232 1.00 91.31 205 PHE A C 1
ATOM 1607 O O . PHE A 1 205 ? -5.654 11.791 4.146 1.00 91.31 205 PHE A O 1
ATOM 1614 N N . GLU A 1 206 ? -6.491 9.959 3.200 1.00 89.88 206 GLU A N 1
ATOM 1615 C CA . GLU A 1 206 ? -6.789 10.548 1.890 1.00 89.88 206 GLU A CA 1
ATOM 1616 C C . GLU A 1 206 ? -8.270 10.321 1.568 1.00 89.88 206 GLU A C 1
ATOM 1618 O O . GLU A 1 206 ? -8.776 9.205 1.733 1.00 89.88 206 GLU A O 1
ATOM 1623 N N . ARG A 1 207 ? -8.970 11.336 1.044 1.00 92.00 207 ARG A N 1
ATOM 1624 C CA . ARG A 1 207 ? -10.436 11.272 0.856 1.00 92.00 207 ARG A CA 1
ATOM 1625 C C . ARG A 1 207 ? -10.859 10.128 -0.074 1.00 92.00 207 ARG A C 1
ATOM 1627 O O . ARG A 1 207 ? -11.850 9.443 0.179 1.00 92.00 207 ARG A O 1
ATOM 1634 N N . LYS A 1 208 ? -10.044 9.826 -1.093 1.00 86.62 208 LYS A N 1
ATOM 1635 C CA . LYS A 1 208 ? -10.253 8.708 -2.039 1.00 86.62 208 LYS A CA 1
ATOM 1636 C C . LYS A 1 208 ? -10.282 7.317 -1.388 1.00 86.62 208 LYS A C 1
ATOM 1638 O O . LYS A 1 208 ? -10.740 6.365 -2.011 1.00 86.62 208 LYS A O 1
ATOM 1643 N N . LYS A 1 209 ? -9.779 7.170 -0.156 1.00 87.88 209 LYS A N 1
ATOM 1644 C CA . LYS A 1 209 ? -9.818 5.900 0.589 1.00 87.88 209 LYS A CA 1
ATOM 1645 C C . LYS A 1 209 ? -11.182 5.629 1.219 1.00 87.88 209 LYS A C 1
ATOM 1647 O O . LYS A 1 209 ? -11.425 4.515 1.680 1.00 87.88 209 LYS A O 1
ATOM 1652 N N . ASN A 1 210 ? -12.064 6.630 1.232 1.00 91.31 210 ASN A N 1
ATOM 1653 C CA . ASN A 1 210 ? -13.434 6.532 1.724 1.00 91.31 210 ASN A CA 1
ATOM 1654 C C . ASN A 1 210 ? -13.531 5.934 3.143 1.00 91.31 210 ASN A C 1
ATOM 1656 O O . ASN A 1 210 ? -14.417 5.139 3.445 1.00 91.31 210 ASN A O 1
ATOM 1660 N N . VAL A 1 211 ? -12.599 6.300 4.030 1.00 93.38 211 VAL A N 1
ATOM 1661 C CA . VAL A 1 211 ? -12.544 5.769 5.406 1.00 93.38 211 VAL A CA 1
ATOM 1662 C C . VAL A 1 211 ? -13.826 6.091 6.185 1.00 93.38 211 VAL A C 1
ATOM 1664 O O . VAL A 1 211 ? -14.250 5.305 7.031 1.00 93.38 211 VAL A O 1
ATOM 1667 N N . GLY A 1 212 ? -14.502 7.194 5.846 1.00 94.94 212 GLY A N 1
ATOM 1668 C CA . GLY A 1 212 ? -15.789 7.566 6.434 1.00 94.94 212 GLY A CA 1
ATOM 1669 C C . GLY A 1 212 ? -16.879 6.499 6.276 1.00 94.94 212 GLY A C 1
ATOM 1670 O O . GLY A 1 212 ? -17.743 6.393 7.143 1.00 94.94 212 GLY A O 1
ATOM 1671 N N . LEU A 1 213 ? -16.817 5.650 5.241 1.00 94.50 213 LEU A N 1
ATOM 1672 C CA . LEU A 1 213 ? -17.746 4.527 5.084 1.00 94.50 213 LEU A CA 1
ATOM 1673 C C . LEU A 1 213 ? -17.655 3.534 6.253 1.00 94.50 213 LEU A C 1
ATOM 1675 O O . LEU A 1 213 ? -18.683 3.031 6.695 1.00 94.50 213 LEU A O 1
ATOM 1679 N N . ALA A 1 214 ? -16.458 3.290 6.79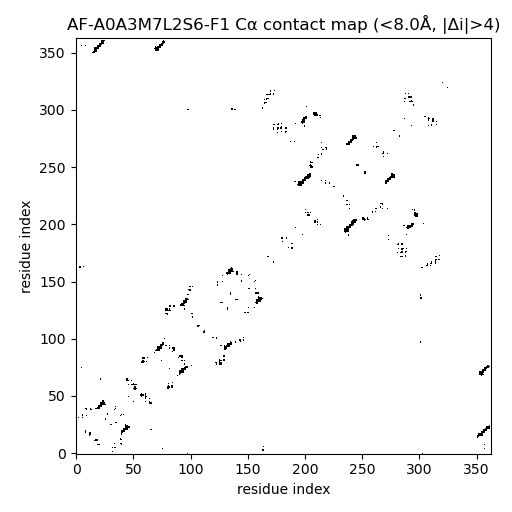6 1.00 94.50 214 ALA A N 1
ATOM 1680 C CA . ALA A 1 214 ? -16.284 2.411 7.952 1.00 94.50 214 ALA A CA 1
ATOM 1681 C C . ALA A 1 214 ? -16.951 2.986 9.214 1.00 94.50 214 ALA A C 1
ATOM 1683 O O . ALA A 1 214 ? -17.576 2.244 9.968 1.00 94.50 214 ALA A O 1
ATOM 1684 N N . ILE A 1 215 ? -16.872 4.307 9.411 1.00 96.31 215 ILE A N 1
ATOM 1685 C CA . ILE A 1 215 ? -17.519 5.003 10.535 1.00 96.31 215 ILE A CA 1
ATOM 1686 C C . ILE A 1 215 ? -19.044 4.935 10.390 1.00 96.31 215 ILE A C 1
ATOM 1688 O O . ILE A 1 215 ? -19.740 4.565 11.334 1.00 96.31 215 ILE A O 1
ATOM 1692 N N . ARG A 1 216 ? -19.571 5.221 9.191 1.00 96.44 216 ARG A N 1
ATOM 1693 C CA . ARG A 1 216 ? -21.011 5.119 8.901 1.00 96.44 216 ARG A CA 1
ATOM 1694 C C . ARG A 1 216 ? -21.532 3.692 9.095 1.00 96.44 216 ARG A C 1
ATOM 1696 O O . ARG A 1 216 ? -22.605 3.512 9.660 1.00 96.44 216 ARG A O 1
ATOM 1703 N N . ALA A 1 217 ? -20.766 2.685 8.674 1.00 93.62 217 ALA A N 1
ATOM 1704 C CA . ALA A 1 217 ? -21.118 1.281 8.868 1.00 93.62 217 ALA A CA 1
ATOM 1705 C C . ALA A 1 217 ? -21.150 0.886 10.354 1.00 93.62 217 ALA A C 1
ATOM 1707 O O . ALA A 1 217 ? -22.063 0.174 10.765 1.00 93.62 217 ALA A O 1
ATOM 1708 N N . LEU A 1 218 ? -20.204 1.377 11.167 1.00 93.19 218 LEU A N 1
ATOM 1709 C CA . LEU A 1 218 ? -20.222 1.172 12.619 1.00 93.19 218 LEU A CA 1
ATOM 1710 C C . LEU A 1 218 ? -21.479 1.783 13.253 1.00 93.19 218 LEU A C 1
ATOM 1712 O O . LEU A 1 218 ? -22.159 1.104 14.019 1.00 93.19 218 LEU A O 1
ATOM 1716 N N . ALA A 1 219 ? -21.804 3.031 12.905 1.00 93.12 219 ALA A N 1
ATOM 1717 C CA . ALA A 1 219 ? -22.994 3.713 13.411 1.00 93.12 219 ALA A CA 1
ATOM 1718 C C . ALA A 1 219 ? -24.284 2.966 13.040 1.00 93.12 219 ALA A C 1
ATOM 1720 O O . ALA A 1 219 ? -25.135 2.732 13.896 1.00 93.12 219 ALA A O 1
ATOM 1721 N N . ALA A 1 220 ? -24.397 2.506 11.789 1.00 91.62 220 ALA A N 1
ATOM 1722 C CA . ALA A 1 220 ? -25.530 1.702 11.343 1.00 91.62 220 ALA A CA 1
ATOM 1723 C C . ALA A 1 220 ? -25.638 0.368 12.107 1.00 91.62 220 ALA A C 1
ATOM 1725 O O . ALA A 1 220 ? -26.729 -0.002 12.534 1.00 91.62 220 ALA A O 1
ATOM 1726 N N . ALA A 1 221 ? -24.517 -0.328 12.330 1.00 87.56 221 ALA A N 1
ATOM 1727 C CA . ALA A 1 221 ? -24.499 -1.587 13.074 1.00 87.56 221 ALA A CA 1
ATOM 1728 C C . ALA A 1 221 ? -24.928 -1.406 14.540 1.00 87.56 221 ALA A C 1
ATOM 1730 O O . ALA A 1 221 ? -25.699 -2.210 15.062 1.00 87.56 221 ALA A O 1
ATOM 1731 N N . GLN A 1 222 ? -24.477 -0.333 15.197 1.00 86.81 222 GLN A N 1
ATOM 1732 C CA . GLN A 1 222 ? -24.883 -0.014 16.569 1.00 86.81 222 GLN A CA 1
ATOM 1733 C C . GLN A 1 222 ? -26.366 0.370 16.656 1.00 86.81 222 GLN A C 1
ATOM 1735 O O . GLN A 1 222 ? -27.062 -0.089 17.560 1.00 86.81 222 GLN A O 1
ATOM 1740 N N . ALA A 1 223 ? -26.881 1.146 15.697 1.00 85.94 223 ALA A N 1
ATOM 1741 C CA . ALA A 1 223 ? -28.302 1.482 15.635 1.00 85.94 223 ALA A CA 1
ATOM 1742 C C . ALA A 1 223 ? -29.180 0.232 15.445 1.00 85.94 223 ALA A C 1
ATOM 1744 O O . ALA A 1 223 ? -30.183 0.064 16.138 1.00 85.94 223 ALA A O 1
ATOM 1745 N N . GLN A 1 224 ? -28.782 -0.687 14.558 1.00 83.38 224 GLN A N 1
ATOM 1746 C CA . GLN A 1 224 ? -29.492 -1.952 14.345 1.00 83.38 224 GLN A CA 1
ATOM 1747 C C . GLN A 1 224 ? -29.510 -2.835 15.597 1.00 83.38 224 GLN A C 1
ATOM 1749 O O . GLN A 1 224 ? -30.553 -3.400 15.920 1.00 83.38 224 GLN A O 1
ATOM 1754 N N . ALA A 1 225 ? -28.389 -2.920 16.317 1.00 75.94 225 ALA A N 1
ATOM 1755 C CA . ALA A 1 225 ? -28.303 -3.664 17.571 1.00 75.94 225 ALA A CA 1
ATOM 1756 C C . ALA A 1 225 ? -29.251 -3.085 18.640 1.00 75.94 225 ALA A C 1
ATOM 1758 O O . ALA A 1 225 ? -29.931 -3.828 19.344 1.00 75.94 225 ALA A O 1
ATOM 1759 N N . SER A 1 226 ? -29.379 -1.757 18.718 1.00 73.06 226 SER A N 1
ATOM 1760 C CA . SER A 1 226 ? -30.321 -1.092 19.630 1.00 73.06 226 SER A CA 1
ATOM 1761 C C . SER A 1 226 ? -31.794 -1.370 19.296 1.00 73.06 226 SER A C 1
ATOM 1763 O O . SER A 1 226 ? -32.621 -1.444 20.202 1.00 73.06 226 SER A O 1
ATOM 1765 N N . HIS A 1 227 ? -32.137 -1.564 18.017 1.00 67.12 227 HIS A N 1
ATOM 1766 C CA . HIS A 1 227 ? -33.513 -1.838 17.580 1.00 67.12 227 HIS A CA 1
ATOM 1767 C C . HIS A 1 227 ? -33.960 -3.298 17.754 1.00 67.12 227 HIS A C 1
ATOM 1769 O O . HIS A 1 227 ? -35.161 -3.548 17.824 1.00 67.12 227 HIS A O 1
ATOM 1775 N N . GLN A 1 228 ? -33.037 -4.262 17.836 1.00 64.19 228 GLN A N 1
ATOM 1776 C CA . GLN A 1 228 ? -33.367 -5.697 17.906 1.00 64.19 228 GLN A CA 1
ATOM 1777 C C . GLN A 1 228 ? -33.723 -6.209 19.318 1.00 64.19 228 GLN A C 1
ATOM 1779 O O . GLN A 1 228 ? -33.977 -7.398 19.490 1.00 64.19 228 GLN A O 1
ATOM 1784 N N . GLY A 1 229 ? -33.846 -5.314 20.304 1.00 51.25 229 GLY A N 1
ATOM 1785 C CA . GLY A 1 229 ? -34.365 -5.627 21.637 1.00 51.25 229 GLY A CA 1
ATOM 1786 C C . GLY A 1 229 ? -33.308 -6.179 22.600 1.00 51.25 229 GLY A C 1
ATOM 1787 O O . GLY A 1 229 ? -32.496 -7.033 22.260 1.00 51.25 229 GLY A O 1
ATOM 1788 N N . ALA A 1 230 ? -33.353 -5.691 23.841 1.00 52.22 230 ALA A N 1
ATOM 1789 C CA . ALA A 1 230 ? -32.405 -5.902 24.941 1.00 52.22 230 ALA A CA 1
ATOM 1790 C C . ALA A 1 230 ? -32.301 -7.346 25.497 1.00 52.22 230 ALA A C 1
ATOM 1792 O O . ALA A 1 230 ? -31.979 -7.528 26.668 1.00 52.22 230 ALA A O 1
ATOM 1793 N N . SER A 1 231 ? -32.581 -8.381 24.696 1.00 51.97 231 SER A N 1
ATOM 1794 C CA . SER A 1 231 ? -32.582 -9.779 25.154 1.00 51.97 231 SER A CA 1
ATOM 1795 C C . SER A 1 231 ? -31.254 -10.517 24.931 1.00 51.97 231 SER A C 1
ATOM 1797 O O . SER A 1 231 ? -31.057 -11.587 25.502 1.00 51.97 231 SER A O 1
ATOM 1799 N N . ALA A 1 232 ? -30.331 -9.955 24.148 1.00 55.81 232 ALA A N 1
ATOM 1800 C CA . ALA A 1 232 ? -28.931 -10.368 24.093 1.00 55.81 232 ALA A CA 1
ATOM 1801 C C . ALA A 1 232 ? -28.071 -9.136 24.386 1.00 55.81 232 ALA A C 1
ATOM 1803 O O . ALA A 1 232 ? -28.347 -8.062 23.855 1.00 55.81 232 ALA A O 1
ATOM 1804 N N . ALA A 1 233 ? -27.062 -9.260 25.253 1.00 61.91 233 ALA A N 1
ATOM 1805 C CA . ALA A 1 233 ? -26.131 -8.167 25.517 1.00 61.91 233 ALA A CA 1
ATOM 1806 C C . ALA A 1 233 ? -25.537 -7.683 24.183 1.00 61.91 233 ALA A C 1
ATOM 1808 O O . ALA A 1 233 ? -24.850 -8.442 23.498 1.00 61.91 233 ALA A O 1
ATOM 1809 N N . ASN A 1 234 ? -25.863 -6.452 23.781 1.00 65.88 234 ASN A N 1
ATOM 1810 C CA . ASN A 1 234 ? -25.385 -5.904 22.519 1.00 65.88 234 ASN A CA 1
ATOM 1811 C C . ASN A 1 234 ? -23.857 -5.803 22.572 1.00 65.88 234 ASN A C 1
ATOM 1813 O O . ASN A 1 234 ? -23.341 -5.141 23.476 1.00 65.88 234 ASN A O 1
ATOM 1817 N N . PRO A 1 235 ? -23.127 -6.428 21.630 1.00 77.31 235 PRO A N 1
ATOM 1818 C CA . PRO A 1 235 ? -21.677 -6.441 21.687 1.00 77.31 235 PRO A CA 1
ATOM 1819 C C . PRO A 1 235 ? -21.129 -5.019 21.543 1.00 77.31 235 PRO A C 1
ATOM 1821 O O . PRO A 1 235 ? -21.500 -4.278 20.629 1.00 77.31 235 PRO A O 1
ATOM 1824 N N . LEU A 1 236 ? -20.204 -4.646 22.422 1.00 86.50 236 LEU A N 1
ATOM 1825 C CA . LEU A 1 236 ? -19.470 -3.390 22.368 1.00 86.50 236 LEU A CA 1
ATOM 1826 C C . LEU A 1 236 ? -18.495 -3.424 21.191 1.00 86.50 236 LEU A C 1
ATOM 1828 O O . LEU A 1 236 ? -17.350 -3.859 21.310 1.00 86.50 236 LEU A O 1
ATOM 1832 N N . LEU A 1 237 ? -18.958 -2.955 20.034 1.00 92.06 237 LEU A N 1
ATOM 1833 C CA . LEU A 1 237 ? -18.143 -2.843 18.827 1.00 92.06 237 LEU A CA 1
ATOM 1834 C C . LEU A 1 237 ? -17.213 -1.627 18.915 1.00 92.06 237 LEU A C 1
ATOM 1836 O O . LEU A 1 237 ? -17.642 -0.534 19.285 1.00 92.06 237 LEU A O 1
ATOM 1840 N N . GLY A 1 238 ? -15.952 -1.809 18.528 1.00 95.31 238 GLY A N 1
ATOM 1841 C CA . GLY A 1 238 ? -14.977 -0.734 18.363 1.00 95.31 238 GLY A CA 1
ATOM 1842 C C . GLY A 1 238 ? -14.414 -0.687 16.947 1.00 95.31 238 GLY A C 1
ATOM 1843 O O . GLY A 1 238 ? -14.265 -1.717 16.291 1.00 95.31 238 GLY A O 1
ATOM 1844 N N . LEU A 1 239 ? -14.059 0.506 16.478 1.00 97.12 239 LEU A N 1
ATOM 1845 C CA . LEU A 1 239 ? -13.345 0.711 15.220 1.00 97.12 239 LEU A CA 1
ATOM 1846 C C . LEU A 1 239 ? -12.022 1.428 15.485 1.00 97.12 239 LEU A C 1
ATOM 1848 O O . LEU A 1 239 ? -12.006 2.535 16.012 1.00 97.12 239 LEU A O 1
ATOM 1852 N N . VAL A 1 240 ? -10.914 0.822 15.070 1.00 97.50 240 VAL A N 1
ATOM 1853 C CA . VAL A 1 240 ? -9.608 1.481 15.028 1.00 97.50 240 VAL A CA 1
ATOM 1854 C C . VAL A 1 240 ? -9.329 1.935 13.601 1.00 97.50 240 VAL A C 1
ATOM 1856 O O . VAL A 1 240 ? -9.331 1.131 12.668 1.00 97.50 240 VAL A O 1
ATOM 1859 N N . ILE A 1 241 ? -9.068 3.226 13.428 1.00 96.94 241 ILE A N 1
ATOM 1860 C CA . ILE A 1 241 ? -8.639 3.827 12.167 1.00 96.94 241 ILE A CA 1
ATOM 1861 C C . ILE A 1 241 ? -7.165 4.186 12.310 1.00 96.94 241 ILE A C 1
ATOM 1863 O O . ILE A 1 241 ? -6.800 5.083 13.070 1.00 96.94 241 ILE A O 1
ATOM 1867 N N . ALA A 1 242 ? -6.315 3.474 11.584 1.00 94.81 242 ALA A N 1
ATOM 1868 C CA . ALA A 1 242 ? -4.873 3.628 11.634 1.00 94.81 242 ALA A CA 1
ATOM 1869 C C . ALA A 1 242 ? -4.304 3.867 10.233 1.00 94.81 242 ALA A C 1
ATOM 1871 O O . ALA A 1 242 ? -4.878 3.442 9.233 1.00 94.81 242 ALA A O 1
ATOM 1872 N N . GLY A 1 243 ? -3.144 4.508 10.141 1.00 89.50 243 GLY A N 1
ATOM 1873 C CA . GLY A 1 243 ? -2.449 4.632 8.861 1.00 89.50 243 GLY A CA 1
ATOM 1874 C C . GLY A 1 243 ? -1.550 5.840 8.759 1.00 89.50 243 GLY A C 1
ATOM 1875 O O . GLY A 1 243 ? -1.498 6.663 9.666 1.00 89.50 243 GLY A O 1
ATOM 1876 N N . GLY A 1 244 ? -0.807 5.915 7.656 1.00 84.94 244 GLY A N 1
ATOM 1877 C CA . GLY A 1 244 ? 0.168 6.979 7.442 1.00 84.94 244 GLY A CA 1
ATOM 1878 C C . GLY A 1 244 ? -0.493 8.353 7.478 1.00 84.94 244 GLY A C 1
ATOM 1879 O O . GLY A 1 244 ? -1.423 8.603 6.710 1.00 84.94 244 GLY A O 1
ATOM 1880 N N . HIS A 1 245 ? 0.011 9.206 8.368 1.00 88.56 245 HIS A N 1
ATOM 1881 C CA . HIS A 1 245 ? -0.360 10.606 8.505 1.00 88.56 245 HIS A CA 1
ATOM 1882 C C . HIS A 1 245 ? 0.882 11.478 8.295 1.00 88.56 245 HIS A C 1
ATOM 1884 O O . HIS A 1 245 ? 1.804 11.452 9.114 1.00 88.56 245 HIS A O 1
ATOM 1890 N N . ASP A 1 246 ? 0.901 12.263 7.219 1.00 85.75 246 ASP A N 1
ATOM 1891 C CA . ASP A 1 246 ? 1.952 13.254 6.963 1.00 85.75 246 ASP A CA 1
ATOM 1892 C C . ASP A 1 246 ? 1.441 14.661 7.291 1.00 85.75 246 ASP A C 1
ATOM 1894 O O . ASP A 1 246 ? 0.586 15.199 6.589 1.00 85.75 246 ASP A O 1
ATOM 1898 N N . ALA A 1 247 ? 1.988 15.275 8.344 1.00 87.19 247 ALA A N 1
ATOM 1899 C CA . ALA A 1 247 ? 1.588 16.610 8.796 1.00 87.19 247 ALA A CA 1
ATOM 1900 C C . ALA A 1 247 ? 1.889 17.723 7.775 1.00 87.19 247 ALA A C 1
ATOM 1902 O O . ALA A 1 247 ? 1.340 18.817 7.877 1.00 87.19 247 ALA A O 1
ATOM 1903 N N . ARG A 1 248 ? 2.748 17.457 6.783 1.00 88.19 248 ARG A N 1
ATOM 1904 C CA . ARG A 1 248 ? 3.072 18.397 5.699 1.00 88.19 248 ARG A CA 1
ATOM 1905 C C . ARG A 1 248 ? 2.025 18.370 4.588 1.00 88.19 248 ARG A C 1
ATOM 1907 O O . ARG A 1 248 ? 1.934 19.311 3.805 1.00 88.19 248 ARG A O 1
ATOM 1914 N N . LEU A 1 249 ? 1.241 17.294 4.499 1.00 86.25 249 LEU A N 1
ATOM 1915 C CA . LEU A 1 249 ? 0.172 17.157 3.521 1.00 86.25 249 LEU A CA 1
ATOM 1916 C C . LEU A 1 249 ? -1.130 17.660 4.132 1.00 86.25 249 LEU A C 1
ATOM 1918 O O . LEU A 1 249 ? -1.752 16.984 4.950 1.00 86.25 249 LEU A O 1
ATOM 1922 N N . ARG A 1 250 ? -1.570 18.841 3.686 1.00 92.69 250 ARG A N 1
ATOM 1923 C CA . ARG A 1 250 ? -2.792 19.486 4.186 1.00 92.69 250 ARG A CA 1
ATOM 1924 C C . ARG A 1 250 ? -4.011 18.556 4.151 1.00 92.69 250 ARG A C 1
ATOM 1926 O O . ARG A 1 250 ? -4.748 18.495 5.127 1.00 92.69 250 ARG A O 1
ATOM 1933 N N . GLU A 1 251 ? -4.171 17.773 3.081 1.00 92.81 251 GLU A N 1
ATOM 1934 C CA . GLU A 1 251 ? -5.259 16.788 2.973 1.00 92.81 251 GLU A CA 1
ATOM 1935 C C . GLU A 1 251 ? -5.245 15.757 4.114 1.00 92.81 251 GLU A C 1
ATOM 1937 O O . GLU A 1 251 ? -6.309 15.427 4.624 1.00 92.81 251 GLU A O 1
ATOM 1942 N N . ASN A 1 252 ? -4.076 15.263 4.542 1.00 92.81 252 ASN A N 1
ATOM 1943 C CA . ASN A 1 252 ? -3.997 14.275 5.627 1.00 92.81 252 ASN A CA 1
ATOM 1944 C C . ASN A 1 252 ? -4.500 14.843 6.953 1.00 92.81 252 ASN A C 1
ATOM 1946 O O . ASN A 1 252 ? -5.243 14.174 7.674 1.00 92.81 252 ASN A O 1
ATOM 1950 N N . VAL A 1 253 ? -4.106 16.082 7.245 1.00 93.62 253 VAL A N 1
ATOM 1951 C CA . VAL A 1 253 ? -4.481 16.782 8.475 1.00 93.62 253 VAL A CA 1
ATOM 1952 C C . VAL A 1 253 ? -5.975 17.105 8.473 1.00 93.62 253 VAL A C 1
ATOM 1954 O O . VAL A 1 253 ? -6.681 16.765 9.423 1.00 93.62 253 VAL A O 1
ATOM 1957 N N . GLU A 1 254 ? -6.469 17.713 7.391 1.00 96.62 254 GLU A N 1
ATOM 1958 C CA . GLU A 1 254 ? -7.886 18.058 7.229 1.00 96.62 254 GLU A CA 1
ATOM 1959 C C . GLU A 1 254 ? -8.770 16.811 7.280 1.00 96.62 254 GLU A C 1
ATOM 1961 O O . GLU A 1 254 ? -9.748 16.778 8.023 1.00 96.62 254 GLU A O 1
ATOM 1966 N N . HIS A 1 255 ? -8.412 15.753 6.547 1.00 96.31 255 HIS A N 1
ATOM 1967 C CA . HIS A 1 255 ? -9.253 14.567 6.464 1.00 96.31 255 HIS A CA 1
ATOM 1968 C C . HIS A 1 255 ? -9.318 13.797 7.788 1.00 96.31 255 HIS A C 1
ATOM 1970 O O . HIS A 1 255 ? -10.371 13.280 8.154 1.00 96.31 255 HIS A O 1
ATOM 1976 N N . LEU A 1 256 ? -8.230 13.755 8.565 1.00 96.50 256 LEU A N 1
ATOM 1977 C CA . LEU A 1 256 ? -8.281 13.207 9.922 1.00 96.50 256 LEU A CA 1
ATOM 1978 C C . LEU A 1 256 ? -9.257 13.996 10.816 1.00 96.50 256 LEU A C 1
ATOM 1980 O O . LEU A 1 256 ? -10.002 13.390 11.589 1.00 96.50 256 LEU A O 1
ATOM 1984 N N . ALA A 1 257 ? -9.274 15.329 10.714 1.00 96.69 257 ALA A N 1
ATOM 1985 C CA . ALA A 1 257 ? -10.223 16.165 11.448 1.00 96.69 257 ALA A CA 1
ATOM 1986 C C . ALA A 1 257 ? -11.673 15.922 10.991 1.00 96.69 257 ALA A C 1
ATOM 1988 O O . ALA A 1 257 ? -12.548 15.730 11.834 1.00 96.69 257 ALA A O 1
ATOM 1989 N N . GLU A 1 258 ? -11.913 15.831 9.679 1.00 97.94 258 GLU A N 1
ATOM 1990 C CA . GLU A 1 258 ? -13.218 15.484 9.093 1.00 97.94 258 GLU A CA 1
ATOM 1991 C C . GLU A 1 258 ? -13.737 14.134 9.610 1.00 97.94 258 GLU A C 1
ATOM 1993 O O . GLU A 1 258 ? -14.901 14.016 9.987 1.00 97.94 258 GLU A O 1
ATOM 1998 N N . LEU A 1 259 ? -12.883 13.107 9.676 1.00 97.81 259 LEU A N 1
ATOM 1999 C CA . LEU A 1 259 ? -13.271 11.779 10.166 1.00 97.81 259 LEU A CA 1
ATOM 2000 C C . LEU A 1 259 ? -13.620 11.786 11.660 1.00 97.81 259 LEU A C 1
ATOM 2002 O O . LEU A 1 259 ? -14.546 11.087 12.076 1.00 97.81 259 LEU A O 1
ATOM 2006 N N . ARG A 1 260 ? -12.903 12.572 12.472 1.00 97.94 260 ARG A N 1
ATOM 2007 C CA . ARG A 1 260 ? -13.235 12.764 13.893 1.00 97.94 260 ARG A CA 1
ATOM 2008 C C . ARG A 1 260 ? -14.567 13.489 14.061 1.00 97.94 260 ARG A C 1
ATOM 2010 O O . ARG A 1 260 ? -15.385 13.051 14.866 1.00 97.94 260 ARG A O 1
ATOM 2017 N N . ALA A 1 261 ? -14.794 14.546 13.282 1.00 98.25 261 ALA A N 1
ATOM 2018 C CA . ALA A 1 261 ? -16.059 15.274 13.271 1.00 98.25 261 ALA A CA 1
ATOM 2019 C C . ALA A 1 261 ? -17.223 14.361 12.860 1.00 98.25 261 ALA A C 1
ATOM 2021 O O . ALA A 1 261 ? -18.234 14.329 13.550 1.00 98.25 261 ALA A O 1
ATOM 2022 N N . LEU A 1 262 ? -17.043 13.536 11.824 1.00 98.31 262 LEU A N 1
ATOM 2023 C CA . LEU A 1 262 ? -18.040 12.557 11.387 1.00 98.31 262 LEU A CA 1
ATOM 2024 C C . LEU A 1 262 ? -18.375 11.535 12.485 1.00 98.31 262 LEU A C 1
ATOM 2026 O O . LEU A 1 262 ? -19.538 11.191 12.677 1.00 98.31 262 LEU A O 1
ATOM 2030 N N . ALA A 1 263 ? -17.374 11.038 13.217 1.00 97.94 263 ALA A N 1
ATOM 2031 C CA . ALA A 1 263 ? -17.618 10.126 14.334 1.00 97.94 263 ALA A CA 1
ATOM 2032 C C . ALA A 1 263 ? -18.409 10.802 15.469 1.00 97.94 263 ALA A C 1
ATOM 2034 O O . ALA A 1 263 ? -19.255 10.155 16.087 1.00 97.94 263 ALA A O 1
ATOM 2035 N N . ALA A 1 264 ? -18.157 12.088 15.732 1.00 97.81 264 ALA A N 1
ATOM 2036 C CA . ALA A 1 264 ? -18.906 12.872 16.712 1.00 97.81 264 ALA A CA 1
ATOM 2037 C C . ALA A 1 264 ? -20.346 13.150 16.253 1.00 97.81 264 ALA A C 1
ATOM 2039 O O . ALA A 1 264 ? -21.275 12.916 17.020 1.00 97.81 264 ALA A O 1
ATOM 2040 N N . GLU A 1 265 ? -20.535 13.568 15.000 1.00 97.94 265 GLU A N 1
ATOM 2041 C CA . GLU A 1 265 ? -21.843 13.822 14.378 1.00 97.94 265 GLU A CA 1
ATOM 2042 C C . GLU A 1 265 ? -22.745 12.583 14.427 1.00 97.94 265 GLU A C 1
ATOM 2044 O O . GLU A 1 265 ? -23.924 12.673 14.756 1.00 97.94 265 GLU A O 1
ATOM 2049 N N . LEU A 1 266 ? -22.176 11.406 14.158 1.00 96.81 266 LEU A N 1
ATOM 2050 C CA . LEU A 1 266 ? -22.894 10.132 14.194 1.00 96.81 266 LEU A CA 1
ATOM 2051 C C . LEU A 1 266 ? -23.061 9.555 15.612 1.00 96.81 266 LEU A C 1
ATOM 2053 O O . LEU A 1 266 ? -23.589 8.455 15.753 1.00 96.81 266 LEU A O 1
ATOM 2057 N N . GLY A 1 267 ? -22.586 10.244 16.655 1.00 95.44 267 GLY A N 1
ATOM 2058 C CA . GLY A 1 267 ? -22.697 9.788 18.044 1.00 95.44 267 GLY A CA 1
ATOM 2059 C C . GLY A 1 267 ? -21.830 8.570 18.394 1.00 95.44 267 GLY A C 1
ATOM 2060 O O . GLY A 1 267 ? -22.041 7.946 19.430 1.00 95.44 267 GLY A O 1
ATOM 2061 N N . VAL A 1 268 ? -20.838 8.228 17.564 1.00 96.00 268 VAL A N 1
ATOM 2062 C CA . VAL A 1 268 ? -19.980 7.038 17.728 1.00 96.00 268 VAL A CA 1
ATOM 2063 C C . VAL A 1 268 ? -18.534 7.366 18.093 1.00 96.00 268 VAL A C 1
ATOM 2065 O O . VAL A 1 268 ? -17.685 6.478 18.090 1.00 96.00 268 VAL A O 1
ATOM 2068 N N . ALA A 1 269 ? -18.219 8.616 18.443 1.00 96.06 269 ALA A N 1
ATOM 2069 C CA . ALA A 1 269 ? -16.862 9.027 18.819 1.00 96.06 269 ALA A CA 1
ATOM 2070 C C . ALA A 1 269 ? -16.270 8.161 19.947 1.00 96.06 269 ALA A C 1
ATOM 2072 O O . ALA A 1 269 ? -15.103 7.788 19.893 1.00 96.06 269 ALA A O 1
ATOM 2073 N N . GLY A 1 270 ? -17.092 7.757 20.921 1.00 94.94 270 GLY A N 1
ATOM 2074 C CA . GLY A 1 270 ? -16.680 6.856 21.999 1.00 94.94 270 GLY A CA 1
ATOM 2075 C C . GLY A 1 270 ? -16.394 5.420 21.553 1.00 94.94 270 GLY A C 1
ATOM 2076 O O . GLY A 1 270 ? -15.836 4.661 22.334 1.00 94.94 270 GLY A O 1
ATOM 2077 N N . ALA A 1 271 ? -16.754 5.032 20.328 1.00 95.69 271 ALA A N 1
ATOM 2078 C CA . ALA A 1 271 ? -16.546 3.708 19.739 1.00 95.69 271 ALA A CA 1
ATOM 2079 C C . ALA A 1 271 ? -15.534 3.718 18.576 1.00 95.69 271 ALA A C 1
ATOM 2081 O O . ALA A 1 271 ? -15.352 2.696 17.909 1.00 95.69 271 ALA A O 1
ATOM 2082 N N . VAL A 1 272 ? -14.852 4.844 18.340 1.00 97.56 272 VAL A N 1
ATOM 2083 C CA . VAL A 1 272 ? -13.825 4.984 17.303 1.00 97.56 272 VAL A CA 1
ATOM 2084 C C . VAL A 1 272 ? -12.523 5.481 17.926 1.00 97.56 272 VAL A C 1
ATOM 2086 O O . VAL A 1 272 ? -12.501 6.498 18.612 1.00 97.56 272 VAL A O 1
ATOM 2089 N N . ALA A 1 273 ? -11.418 4.797 17.643 1.00 97.69 273 ALA A N 1
ATOM 2090 C CA . ALA A 1 273 ? -10.080 5.225 18.028 1.00 97.69 273 ALA A CA 1
ATOM 2091 C C . ALA A 1 273 ? -9.221 5.489 16.788 1.00 97.69 273 ALA A C 1
ATOM 2093 O O . ALA A 1 273 ? -9.281 4.756 15.801 1.00 97.69 273 ALA A O 1
ATOM 2094 N N . PHE A 1 274 ? -8.396 6.533 16.848 1.00 97.12 274 PHE A N 1
ATOM 2095 C CA . PHE A 1 274 ? -7.514 6.932 15.753 1.00 97.12 274 PHE A CA 1
ATOM 2096 C C . PHE A 1 274 ? -6.051 6.731 16.147 1.00 97.12 274 PHE A C 1
ATOM 2098 O O . PHE A 1 274 ? -5.644 7.172 17.220 1.00 97.12 274 PHE A O 1
ATOM 2105 N N . LEU A 1 275 ? -5.256 6.136 15.256 1.00 96.06 275 LEU A N 1
ATOM 2106 C CA . LEU A 1 275 ? -3.801 6.027 15.390 1.00 96.06 275 LEU A CA 1
ATOM 2107 C C . LEU A 1 275 ? -3.110 6.615 14.142 1.00 96.06 275 LEU A C 1
ATOM 2109 O O . LEU A 1 275 ? -2.903 5.895 13.158 1.00 96.06 275 LEU A O 1
ATOM 2113 N N . PRO A 1 276 ? -2.794 7.925 14.145 1.00 92.25 276 PRO A N 1
ATOM 2114 C CA . PRO A 1 276 ? -2.093 8.576 13.045 1.00 92.25 276 PRO A CA 1
ATOM 2115 C C . PRO A 1 276 ? -0.625 8.150 13.034 1.00 92.25 276 PRO A C 1
ATOM 2117 O O . PRO A 1 276 ? 0.142 8.524 13.917 1.00 92.25 276 PRO A O 1
ATOM 2120 N N . SER A 1 277 ? -0.253 7.391 12.008 1.00 88.50 277 SER A N 1
ATOM 2121 C CA . SER A 1 277 ? 1.027 6.697 11.851 1.00 88.50 277 SER A CA 1
ATOM 2122 C C . SER A 1 277 ? 1.276 5.613 12.909 1.00 88.50 277 SER A C 1
ATOM 2124 O O . SER A 1 277 ? 0.824 5.686 14.047 1.00 88.50 277 SER A O 1
ATOM 2126 N N . PHE A 1 278 ? 1.983 4.557 12.516 1.00 89.19 278 PHE A N 1
ATOM 2127 C CA . PHE A 1 278 ? 2.311 3.438 13.397 1.00 89.19 278 PHE A CA 1
ATOM 2128 C C . PHE A 1 278 ? 3.656 2.827 13.016 1.00 89.19 278 PHE A C 1
ATOM 2130 O O . PHE A 1 278 ? 4.110 2.957 11.879 1.00 89.19 278 PHE A O 1
ATOM 2137 N N . THR A 1 279 ? 4.265 2.120 13.962 1.00 87.75 279 THR A N 1
ATOM 2138 C CA . THR A 1 279 ? 5.408 1.235 13.702 1.00 87.75 279 THR A CA 1
ATOM 2139 C C . THR A 1 279 ? 4.941 -0.139 13.218 1.00 87.75 279 THR A C 1
ATOM 2141 O O . THR A 1 279 ? 3.785 -0.517 13.425 1.00 87.75 279 THR A O 1
ATOM 2144 N N . ASP A 1 280 ? 5.834 -0.940 12.634 1.00 81.50 280 ASP A N 1
ATOM 2145 C CA . ASP A 1 280 ? 5.500 -2.313 12.224 1.00 81.50 280 ASP A CA 1
ATOM 2146 C C . ASP A 1 280 ? 5.057 -3.191 13.402 1.00 81.50 280 ASP A C 1
ATOM 2148 O O . ASP A 1 280 ? 4.134 -3.997 13.272 1.00 81.50 280 ASP A O 1
ATOM 2152 N N . ALA A 1 281 ? 5.635 -2.978 14.588 1.00 84.12 281 ALA A N 1
ATOM 2153 C CA . ALA A 1 281 ? 5.212 -3.658 15.809 1.00 84.12 281 AL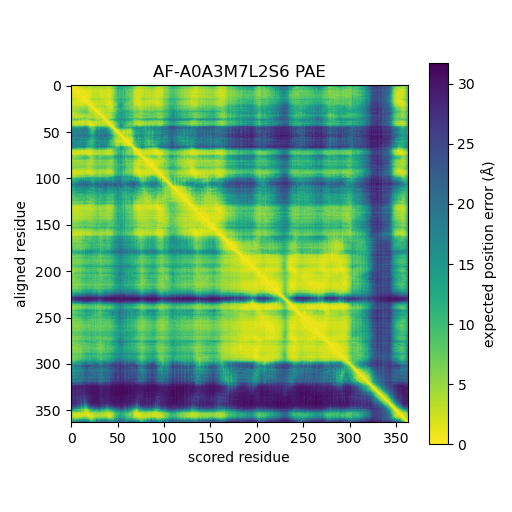A A CA 1
ATOM 2154 C C . ALA A 1 281 ? 3.773 -3.276 16.204 1.00 84.12 281 ALA A C 1
ATOM 2156 O O . ALA A 1 281 ? 2.965 -4.144 16.537 1.00 84.12 281 ALA A O 1
ATOM 2157 N N . GLN A 1 282 ? 3.424 -1.987 16.126 1.00 90.19 282 GLN A N 1
ATOM 2158 C CA . GLN A 1 282 ? 2.061 -1.511 16.381 1.00 90.19 282 GLN A CA 1
ATOM 2159 C C . GLN A 1 282 ? 1.079 -2.038 15.333 1.00 90.19 282 GLN A C 1
ATOM 2161 O O . GLN A 1 282 ? -0.014 -2.480 15.683 1.00 90.19 282 GLN A O 1
ATOM 2166 N N . ARG A 1 283 ? 1.479 -2.067 14.058 1.00 87.44 283 ARG A N 1
ATOM 2167 C CA . ARG A 1 283 ? 0.696 -2.657 12.969 1.00 87.44 283 ARG A CA 1
ATOM 2168 C C . ARG A 1 283 ? 0.390 -4.129 13.231 1.00 87.44 283 ARG A C 1
ATOM 2170 O O . ARG A 1 283 ? -0.762 -4.539 13.107 1.00 87.44 283 ARG A O 1
ATOM 2177 N N . ALA A 1 284 ? 1.400 -4.910 13.611 1.00 84.81 284 ALA A N 1
ATOM 2178 C CA . ALA A 1 284 ? 1.237 -6.320 13.943 1.00 84.81 284 ALA A CA 1
ATOM 2179 C C . ALA A 1 284 ? 0.288 -6.512 15.135 1.00 84.81 284 ALA A C 1
ATOM 2181 O O . ALA A 1 284 ? -0.615 -7.342 15.061 1.00 84.81 284 ALA A O 1
ATOM 2182 N N . ALA A 1 285 ? 0.434 -5.706 16.193 1.00 88.81 285 ALA A N 1
ATOM 2183 C CA . ALA A 1 285 ? -0.463 -5.738 17.348 1.00 88.81 285 ALA A CA 1
ATOM 2184 C C . ALA A 1 285 ? -1.917 -5.409 16.961 1.00 88.81 285 ALA A C 1
ATOM 2186 O O . ALA A 1 285 ? -2.829 -6.135 17.346 1.00 88.81 285 ALA A O 1
ATOM 2187 N N . LEU A 1 286 ? -2.143 -4.371 16.147 1.00 90.94 286 LEU A N 1
ATOM 2188 C CA . LEU A 1 286 ? -3.477 -4.014 15.653 1.00 90.94 286 LEU A CA 1
ATOM 2189 C C . LEU A 1 286 ? -4.104 -5.127 14.812 1.00 90.94 286 LEU A C 1
ATOM 2191 O O . LEU A 1 286 ? -5.254 -5.497 15.042 1.00 90.94 286 LEU A O 1
ATOM 2195 N N . LEU A 1 287 ? -3.354 -5.676 13.853 1.00 88.19 287 LEU A N 1
ATOM 2196 C CA . LEU A 1 287 ? -3.817 -6.774 13.002 1.00 88.19 287 LEU A CA 1
ATOM 2197 C C . LEU A 1 287 ? -4.156 -8.018 13.821 1.00 88.19 287 LEU A C 1
ATOM 2199 O O . LEU A 1 287 ? -5.131 -8.704 13.520 1.00 88.19 287 LEU A O 1
ATOM 2203 N N . ALA A 1 288 ? -3.370 -8.300 14.859 1.00 86.44 288 ALA A N 1
ATOM 2204 C CA . ALA A 1 288 ? -3.614 -9.436 15.725 1.00 86.44 288 ALA A CA 1
ATOM 2205 C C . ALA A 1 288 ? -4.862 -9.217 16.600 1.00 86.44 288 ALA A C 1
ATOM 2207 O O . ALA A 1 288 ? -5.654 -10.147 16.755 1.00 86.44 288 ALA A O 1
ATOM 2208 N N . SER A 1 289 ? -5.084 -8.010 17.127 1.00 88.25 289 SER A N 1
ATOM 2209 C CA . SER A 1 289 ? -6.246 -7.680 17.970 1.00 88.25 289 SER A CA 1
ATOM 2210 C C . SER A 1 289 ? -7.557 -7.498 17.191 1.00 88.25 289 SER A C 1
ATOM 2212 O O . SER A 1 289 ? -8.636 -7.618 17.767 1.00 88.25 289 SER A O 1
ATOM 2214 N N . ALA A 1 290 ? -7.497 -7.226 15.886 1.00 90.06 290 ALA A N 1
ATOM 2215 C CA . ALA A 1 290 ? -8.683 -6.994 15.072 1.00 90.06 290 ALA A CA 1
ATOM 2216 C C . ALA A 1 290 ? -9.473 -8.283 14.774 1.00 90.06 290 ALA A C 1
ATOM 2218 O O . ALA A 1 290 ? -8.932 -9.307 14.353 1.00 90.06 290 ALA A O 1
ATOM 2219 N N . ARG A 1 291 ? -10.800 -8.200 14.894 1.00 87.75 291 ARG A N 1
ATOM 2220 C CA . ARG A 1 291 ? -11.758 -9.223 14.454 1.00 87.75 291 ARG A CA 1
ATOM 2221 C C . ARG A 1 291 ? -11.845 -9.302 12.932 1.00 87.75 291 ARG A C 1
ATOM 2223 O O . ARG A 1 291 ? -12.024 -10.388 12.374 1.00 87.75 291 ARG A O 1
ATOM 2230 N N . ALA A 1 292 ? -11.766 -8.149 12.274 1.00 86.56 292 ALA A N 1
ATOM 2231 C CA . ALA A 1 292 ? -11.712 -8.018 10.827 1.00 86.56 292 ALA A CA 1
ATOM 2232 C C . ALA A 1 292 ? -11.074 -6.683 10.429 1.00 86.56 292 ALA A C 1
ATOM 2234 O O . ALA A 1 292 ? -11.201 -5.679 11.132 1.00 86.56 292 ALA A O 1
ATOM 2235 N N . VAL A 1 293 ? -10.426 -6.683 9.265 1.00 89.00 293 VAL A N 1
ATOM 2236 C CA . VAL A 1 293 ? -9.914 -5.470 8.629 1.00 89.00 293 VAL A CA 1
ATOM 2237 C C . VAL A 1 293 ? -10.940 -4.975 7.613 1.00 89.00 293 VAL A C 1
ATOM 2239 O O . VAL A 1 293 ? -11.370 -5.733 6.743 1.00 89.00 293 VAL A O 1
ATOM 2242 N N . LEU A 1 294 ? -11.344 -3.715 7.741 1.00 88.62 294 LEU A N 1
ATOM 2243 C CA . LEU A 1 294 ? -12.255 -3.025 6.843 1.00 88.62 294 LEU A CA 1
ATOM 2244 C C . LEU A 1 294 ? -11.466 -2.348 5.729 1.00 88.62 294 LEU A C 1
ATOM 2246 O O . LEU A 1 294 ? -10.502 -1.621 5.968 1.00 88.62 294 LEU A O 1
ATOM 2250 N N . TYR A 1 295 ? -11.916 -2.580 4.503 1.00 85.00 295 TYR A N 1
ATOM 2251 C CA . TYR A 1 295 ? -11.314 -2.022 3.307 1.00 85.00 295 TYR A CA 1
ATOM 2252 C C . TYR A 1 295 ? -12.380 -1.286 2.500 1.00 85.00 295 TYR A C 1
ATOM 2254 O O . TYR A 1 295 ? -13.261 -1.900 1.905 1.00 85.00 295 TYR A O 1
ATOM 2262 N N . THR A 1 296 ? -12.311 0.038 2.544 1.00 87.25 296 THR A N 1
ATOM 2263 C CA . THR A 1 296 ? -13.272 0.982 1.961 1.00 87.25 296 THR A CA 1
ATOM 2264 C C . THR A 1 296 ? -12.860 1.663 0.647 1.00 87.25 296 THR A C 1
ATOM 2266 O O . THR A 1 296 ? -13.759 2.199 -0.004 1.00 87.25 296 THR A O 1
ATOM 2269 N N . PRO A 1 297 ? -11.577 1.689 0.218 1.00 82.56 297 PRO A N 1
ATOM 2270 C CA . PRO A 1 297 ? -11.214 2.317 -1.050 1.00 82.56 297 PRO A CA 1
ATOM 2271 C C . PRO A 1 297 ? -11.908 1.663 -2.251 1.00 82.56 297 PRO A C 1
ATOM 2273 O O . PRO A 1 297 ? -11.931 0.437 -2.383 1.00 82.56 297 PRO A O 1
ATOM 2276 N N . THR A 1 298 ? -12.418 2.488 -3.163 1.00 73.56 298 THR A N 1
ATOM 2277 C CA . THR A 1 298 ? -12.925 2.051 -4.470 1.00 73.56 298 THR A CA 1
ATOM 2278 C C . THR A 1 298 ? -11.773 1.928 -5.466 1.00 73.56 298 THR A C 1
ATOM 2280 O O . THR A 1 298 ? -10.858 2.750 -5.459 1.00 73.56 298 THR A O 1
ATOM 2283 N N . ASP A 1 299 ? -11.816 0.911 -6.332 1.00 65.56 299 ASP A N 1
ATOM 2284 C CA . ASP A 1 299 ? -10.919 0.778 -7.494 1.00 65.56 299 ASP A CA 1
ATOM 2285 C C . ASP A 1 299 ? -9.405 0.807 -7.197 1.00 65.56 299 ASP A C 1
ATOM 2287 O O . ASP A 1 299 ? -8.597 1.298 -7.986 1.00 65.56 299 ASP A O 1
ATOM 2291 N N . GLU A 1 300 ? -8.981 0.246 -6.062 1.00 63.28 300 GLU A N 1
ATOM 2292 C CA . GLU A 1 300 ? -7.569 0.242 -5.673 1.00 63.28 300 GLU A CA 1
ATOM 2293 C C . GLU A 1 300 ? -6.792 -1.004 -6.143 1.00 63.28 300 GLU A C 1
ATOM 2295 O O . GLU A 1 300 ? -7.224 -2.161 -6.040 1.00 63.28 300 GLU A O 1
ATOM 2300 N N . HIS A 1 301 ? -5.568 -0.764 -6.617 1.00 59.34 301 HIS A N 1
ATOM 2301 C CA . HIS A 1 301 ? -4.635 -1.775 -7.099 1.00 59.34 301 HIS A CA 1
ATOM 2302 C C . HIS A 1 301 ? -3.907 -2.487 -5.935 1.00 59.34 301 HIS A C 1
ATOM 2304 O O . HIS A 1 301 ? -2.759 -2.209 -5.632 1.00 59.34 301 HIS A O 1
ATOM 2310 N N . LEU A 1 302 ? -4.588 -3.438 -5.283 1.00 55.78 302 LEU A N 1
ATOM 2311 C CA . LEU A 1 302 ? -4.076 -4.500 -4.376 1.00 55.78 302 LEU A CA 1
ATOM 2312 C C . LEU A 1 302 ? -3.153 -4.171 -3.181 1.00 55.78 302 LEU A C 1
ATOM 2314 O O . LEU A 1 302 ? -2.987 -5.069 -2.359 1.00 55.78 302 LEU A O 1
ATOM 2318 N N . GLY A 1 303 ? -2.597 -2.969 -3.026 1.00 50.59 303 GLY A N 1
ATOM 2319 C CA . GLY A 1 303 ? -1.476 -2.698 -2.111 1.00 50.59 303 GLY A CA 1
ATOM 2320 C C . GLY A 1 303 ? -1.665 -3.115 -0.644 1.00 50.59 303 GLY A C 1
ATOM 2321 O O . GLY A 1 303 ? -0.676 -3.423 0.003 1.00 50.59 303 GLY A O 1
ATOM 2322 N N . ILE A 1 304 ? -2.905 -3.170 -0.133 1.00 49.22 304 ILE A N 1
ATOM 2323 C CA . ILE A 1 304 ? -3.221 -3.514 1.275 1.00 49.22 304 ILE A CA 1
ATOM 2324 C C . ILE A 1 304 ? -4.268 -4.653 1.379 1.00 49.22 304 ILE A C 1
ATOM 2326 O O . ILE A 1 304 ? -4.525 -5.197 2.454 1.00 49.22 304 ILE A O 1
ATOM 2330 N N . ARG A 1 305 ? -4.861 -5.095 0.255 1.00 51.25 305 ARG A N 1
ATOM 2331 C CA . ARG A 1 305 ? -5.982 -6.064 0.261 1.00 51.25 305 ARG A CA 1
ATOM 2332 C C . ARG A 1 305 ? -5.596 -7.458 0.765 1.00 51.25 305 ARG A C 1
ATOM 2334 O O . ARG A 1 305 ? -6.436 -8.136 1.354 1.00 51.25 305 ARG A O 1
ATOM 2341 N N . LEU A 1 306 ? -4.358 -7.901 0.540 1.00 50.81 306 LEU A N 1
ATOM 2342 C CA . LEU A 1 306 ? -3.928 -9.239 0.961 1.00 50.81 306 LEU A CA 1
ATOM 2343 C C . LEU A 1 306 ? -3.610 -9.318 2.459 1.00 50.81 306 LEU A C 1
ATOM 2345 O O . LEU A 1 306 ? -3.906 -10.329 3.087 1.00 50.81 306 LEU A O 1
ATOM 2349 N N . GLU A 1 307 ? -3.063 -8.263 3.055 1.00 50.66 307 GLU A N 1
ATOM 2350 C CA . GLU A 1 307 ? -2.548 -8.300 4.428 1.00 50.66 307 GLU A CA 1
ATOM 2351 C C . GLU A 1 307 ? -3.667 -8.420 5.469 1.00 50.66 307 GLU A C 1
ATOM 2353 O O . GLU A 1 307 ? -3.580 -9.231 6.391 1.00 50.66 307 GLU A O 1
ATOM 2358 N N . GLY A 1 308 ? -4.776 -7.699 5.270 1.00 50.72 308 GLY A N 1
ATOM 2359 C CA . GLY A 1 308 ? -5.959 -7.824 6.125 1.00 50.72 308 GLY A CA 1
ATOM 2360 C C . GLY A 1 308 ? -6.663 -9.182 6.003 1.00 50.72 308 GLY A C 1
ATOM 2361 O O . GLY A 1 308 ? -7.159 -9.717 6.996 1.00 50.72 308 GLY A O 1
ATOM 2362 N N . LEU A 1 309 ? -6.672 -9.785 4.808 1.00 53.97 309 LEU A N 1
ATOM 2363 C CA . LEU A 1 309 ? -7.227 -11.126 4.590 1.00 53.97 309 LEU A CA 1
ATOM 2364 C C . LEU A 1 309 ? -6.362 -12.209 5.250 1.00 53.97 309 LEU A C 1
ATOM 2366 O O . LEU A 1 309 ? -6.893 -13.140 5.858 1.00 53.97 309 LEU A O 1
ATOM 2370 N N . VAL A 1 310 ? -5.042 -12.067 5.149 1.00 51.59 310 VAL A N 1
ATOM 2371 C CA . VAL A 1 310 ? -4.047 -12.951 5.762 1.00 51.59 310 VAL A CA 1
ATOM 2372 C C . VAL A 1 310 ? -4.129 -12.895 7.287 1.00 51.59 310 VAL A C 1
ATOM 2374 O O . VAL A 1 310 ? -4.251 -13.943 7.924 1.00 51.59 310 VAL A O 1
ATOM 2377 N N . ALA A 1 311 ? -4.174 -11.692 7.868 1.00 50.03 311 ALA A N 1
ATOM 2378 C CA . ALA A 1 311 ? -4.371 -11.512 9.305 1.00 50.03 311 ALA A CA 1
ATOM 2379 C C . ALA A 1 311 ? -5.689 -12.145 9.779 1.00 50.03 311 ALA A C 1
ATOM 2381 O O . ALA A 1 311 ? -5.712 -12.806 10.813 1.00 50.03 311 ALA A O 1
ATOM 2382 N N . ARG A 1 312 ? -6.770 -12.044 8.990 1.00 55.09 312 ARG A N 1
ATOM 2383 C CA . ARG A 1 312 ? -8.059 -12.687 9.295 1.00 55.09 312 ARG A CA 1
ATOM 2384 C C . ARG A 1 312 ? -7.991 -14.214 9.261 1.00 55.09 312 ARG A C 1
ATOM 2386 O O . ARG A 1 312 ? -8.539 -14.861 10.150 1.00 55.09 312 ARG A O 1
ATOM 2393 N N . LEU A 1 313 ? -7.356 -14.800 8.244 1.00 51.22 313 LEU A N 1
ATOM 2394 C CA . LEU A 1 313 ? -7.206 -16.257 8.136 1.00 51.22 313 LEU A CA 1
ATOM 2395 C C . LEU A 1 313 ? -6.407 -16.817 9.312 1.00 51.22 313 LEU A C 1
ATOM 2397 O O . LEU A 1 313 ? -6.786 -17.838 9.881 1.00 51.22 313 LEU A O 1
ATOM 2401 N N . ALA A 1 314 ? -5.340 -16.128 9.697 1.00 51.34 314 ALA A N 1
ATOM 2402 C CA . ALA A 1 314 ? -4.495 -16.539 10.803 1.00 51.34 314 ALA A CA 1
ATOM 2403 C C . ALA A 1 314 ? -5.171 -16.275 12.173 1.00 51.34 314 ALA A C 1
ATOM 2405 O O . ALA A 1 314 ? -5.195 -17.156 13.027 1.00 51.34 314 ALA A O 1
ATOM 2406 N N . ALA A 1 315 ? -5.887 -15.156 12.350 1.00 50.28 315 ALA A N 1
ATOM 240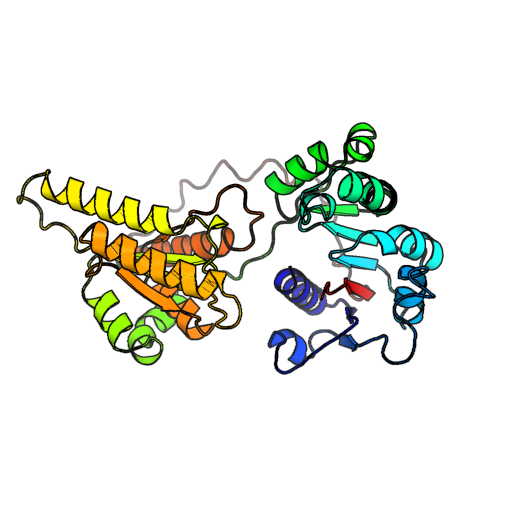7 C CA . ALA A 1 315 ? -6.701 -14.892 13.543 1.00 50.28 315 ALA A CA 1
ATOM 2408 C C . ALA A 1 315 ? -7.837 -15.914 13.743 1.00 50.28 315 ALA A C 1
ATOM 2410 O O . ALA A 1 315 ? -8.076 -16.352 14.870 1.00 50.28 315 ALA A O 1
ATOM 2411 N N . HIS A 1 316 ? -8.515 -16.315 12.662 1.00 52.78 316 HIS A N 1
ATOM 2412 C CA . HIS A 1 316 ? -9.563 -17.339 12.691 1.00 52.78 316 HIS A CA 1
ATOM 2413 C C . HIS A 1 316 ? -8.998 -18.738 12.996 1.00 52.78 316 HIS A C 1
ATOM 2415 O O . HIS A 1 316 ? -9.627 -19.512 13.719 1.00 52.78 316 HIS A O 1
ATOM 2421 N N . AR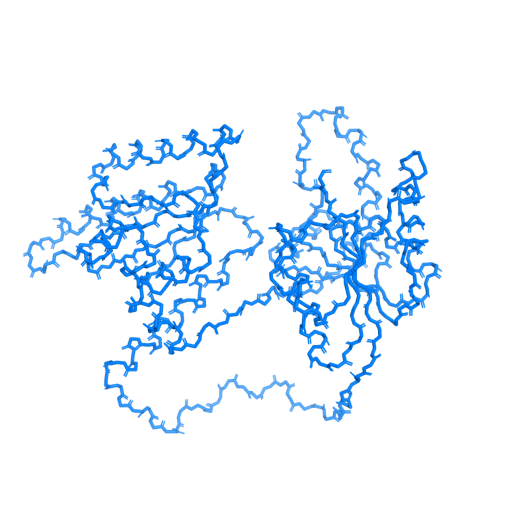G A 1 317 ? -7.808 -19.078 12.476 1.00 47.72 317 ARG A N 1
ATOM 2422 C CA . ARG A 1 317 ? -7.105 -20.331 12.815 1.00 47.72 317 ARG A CA 1
ATOM 2423 C C . ARG A 1 317 ? -6.718 -20.376 14.293 1.00 47.72 317 ARG A C 1
ATOM 2425 O O . ARG A 1 317 ? -7.053 -21.348 14.964 1.00 47.72 317 ARG A O 1
ATOM 2432 N N . ALA A 1 318 ? -6.146 -19.294 14.820 1.00 47.66 318 ALA A N 1
ATOM 2433 C CA . ALA A 1 318 ? -5.769 -19.192 16.228 1.00 47.66 318 ALA A CA 1
ATOM 2434 C C . ALA A 1 318 ? -6.974 -19.295 17.188 1.00 47.66 318 ALA A C 1
ATOM 2436 O O . ALA A 1 318 ? -6.887 -19.961 18.216 1.00 47.66 318 ALA A O 1
ATOM 2437 N N . GLN A 1 319 ? -8.125 -18.695 16.847 1.00 48.78 319 GLN A N 1
ATOM 2438 C CA . GLN A 1 319 ? -9.354 -18.815 17.653 1.00 48.78 319 GLN A CA 1
ATOM 2439 C C . GLN A 1 319 ? -9.900 -20.252 17.695 1.00 48.78 319 GLN A C 1
ATOM 2441 O O . GLN A 1 319 ? -10.356 -20.699 18.743 1.00 48.78 319 GLN A O 1
ATOM 2446 N N . ARG A 1 320 ? -9.810 -21.002 16.587 1.00 45.72 320 ARG A N 1
ATOM 2447 C CA . ARG A 1 320 ? -10.204 -22.421 16.553 1.00 45.72 320 ARG A CA 1
ATOM 2448 C C . ARG A 1 320 ? -9.229 -23.341 17.289 1.00 45.72 320 ARG A C 1
ATOM 2450 O O . ARG A 1 320 ? -9.664 -24.344 17.838 1.00 45.72 320 ARG A O 1
ATOM 2457 N N . ALA A 1 321 ? -7.940 -23.008 17.313 1.00 44.12 321 ALA A N 1
ATOM 2458 C CA . ALA A 1 321 ? -6.943 -23.772 18.062 1.00 44.12 321 ALA A CA 1
ATOM 2459 C C . ALA A 1 321 ? -7.102 -23.611 19.588 1.00 44.12 321 ALA A C 1
ATOM 2461 O O . ALA A 1 321 ? -6.875 -24.566 20.323 1.00 44.12 321 ALA A O 1
ATOM 2462 N N . GLY A 1 322 ? -7.530 -22.433 20.062 1.00 36.44 322 GLY A N 1
ATOM 2463 C CA . GLY A 1 322 ? -7.810 -22.181 21.483 1.00 36.44 322 GLY A CA 1
ATOM 2464 C C . GLY A 1 322 ? -9.160 -22.722 21.972 1.00 36.44 322 GLY A C 1
ATOM 2465 O O . GLY A 1 322 ? -9.292 -23.088 23.135 1.00 36.44 322 GLY A O 1
ATOM 2466 N N . ALA A 1 323 ? -10.156 -22.821 21.089 1.00 36.47 323 ALA A N 1
ATOM 2467 C CA . ALA A 1 323 ? -11.465 -23.397 21.387 1.00 36.47 323 ALA A CA 1
ATOM 2468 C C . ALA A 1 323 ? -11.510 -24.888 21.011 1.00 36.47 323 ALA A C 1
ATOM 2470 O O . ALA A 1 323 ? -12.220 -25.252 20.079 1.00 36.47 323 ALA A O 1
ATOM 2471 N N . GLY A 1 324 ? -10.708 -25.720 21.692 1.00 41.25 324 GLY A N 1
ATOM 2472 C CA . GLY A 1 324 ? -10.779 -27.192 21.699 1.00 41.25 324 GLY A CA 1
ATOM 2473 C C . GLY A 1 324 ? -11.407 -27.852 20.465 1.00 41.25 324 GLY A C 1
ATOM 2474 O O . GLY A 1 324 ? -12.422 -28.536 20.580 1.00 41.25 324 GLY A O 1
ATOM 2475 N N . ALA A 1 325 ? -10.850 -27.628 19.273 1.00 32.28 325 ALA A N 1
ATOM 2476 C CA . ALA A 1 325 ? -11.401 -28.211 18.059 1.00 32.28 325 ALA A CA 1
ATOM 2477 C C . ALA A 1 325 ? -10.956 -29.673 17.937 1.00 32.28 325 ALA A C 1
ATOM 2479 O O . ALA A 1 325 ? -9.790 -29.968 17.670 1.00 32.28 325 ALA A O 1
ATOM 2480 N N . VAL A 1 326 ? -11.917 -30.584 18.108 1.00 37.59 326 VAL A N 1
ATOM 2481 C CA . VAL A 1 326 ? -11.823 -31.989 17.701 1.00 37.59 326 VAL A CA 1
ATOM 2482 C C . VAL A 1 326 ? -11.309 -32.042 16.260 1.00 37.59 326 VAL A C 1
ATOM 2484 O O . VAL A 1 326 ? -11.897 -31.446 15.355 1.00 37.59 326 VAL A O 1
ATOM 2487 N N . ALA A 1 327 ? -10.185 -32.729 16.059 1.00 29.73 327 ALA A N 1
ATOM 2488 C CA . ALA A 1 327 ? -9.581 -32.906 14.748 1.00 29.73 327 ALA A CA 1
ATOM 2489 C C . ALA A 1 327 ? -10.605 -33.515 13.768 1.00 29.73 327 ALA A C 1
ATOM 2491 O O . ALA A 1 327 ? -11.217 -34.539 14.094 1.00 29.73 327 ALA A O 1
ATOM 2492 N N . PRO A 1 328 ? -10.804 -32.945 12.566 1.00 29.66 328 PRO A N 1
ATOM 2493 C CA . PRO A 1 328 ? -11.641 -33.592 11.571 1.00 29.66 328 PRO A CA 1
ATOM 2494 C C . PRO A 1 328 ? -10.962 -34.896 11.140 1.00 29.66 328 PRO A C 1
ATOM 2496 O O . PRO A 1 328 ? -9.764 -34.929 10.843 1.00 29.66 328 PRO A O 1
ATOM 2499 N N . ARG A 1 329 ? -11.735 -35.989 11.140 1.00 30.80 329 ARG A N 1
ATOM 2500 C CA . ARG A 1 329 ? -11.290 -37.295 10.646 1.00 30.80 329 ARG A CA 1
ATOM 2501 C C . ARG A 1 329 ? -10.790 -37.150 9.205 1.00 30.80 329 ARG A C 1
ATOM 2503 O O . ARG A 1 329 ? -11.374 -36.440 8.393 1.00 30.80 329 ARG A O 1
ATOM 2510 N N . ARG A 1 330 ? -9.699 -37.856 8.906 1.00 32.62 330 ARG A N 1
ATOM 2511 C CA . ARG A 1 330 ? -8.919 -37.843 7.655 1.00 32.62 330 ARG A CA 1
ATOM 2512 C C . ARG A 1 330 ? -9.663 -38.298 6.377 1.00 32.62 330 ARG A C 1
ATOM 2514 O O . ARG A 1 330 ? -8.990 -38.599 5.398 1.00 32.62 330 ARG A O 1
ATOM 2521 N N . SER A 1 331 ? -10.994 -38.362 6.337 1.00 33.69 331 SER A N 1
ATOM 2522 C CA . SER A 1 331 ? -11.719 -39.002 5.226 1.00 33.69 331 SER A CA 1
ATOM 2523 C C . SER A 1 331 ? -12.288 -38.081 4.137 1.00 33.69 331 SER A C 1
ATOM 2525 O O . SER A 1 331 ? -12.513 -38.589 3.048 1.00 33.69 331 SER A O 1
ATOM 2527 N N . ASP A 1 332 ? -12.416 -36.759 4.324 1.00 31.53 332 ASP A N 1
ATOM 2528 C CA . ASP A 1 332 ? -13.179 -35.920 3.362 1.00 31.53 332 ASP A CA 1
ATOM 2529 C C . ASP A 1 332 ? -12.370 -34.814 2.645 1.00 31.53 332 ASP A C 1
ATOM 2531 O O . ASP A 1 332 ? -12.903 -33.776 2.262 1.00 31.53 332 ASP A O 1
ATOM 2535 N N . MET A 1 333 ? -11.069 -35.023 2.411 1.00 33.09 333 MET A N 1
ATOM 2536 C CA . MET A 1 333 ? -10.236 -34.149 1.552 1.00 33.09 333 MET A CA 1
ATOM 2537 C C . MET A 1 333 ? -9.771 -34.870 0.279 1.00 33.09 333 MET A C 1
ATOM 2539 O O . MET A 1 333 ? -8.604 -34.820 -0.106 1.00 33.09 333 MET A O 1
ATOM 2543 N N . GLY A 1 334 ? -10.700 -35.544 -0.397 1.00 36.59 334 GLY A N 1
ATOM 2544 C CA . GLY A 1 334 ? -10.526 -36.018 -1.767 1.00 36.59 334 GLY A CA 1
ATOM 2545 C C . GLY A 1 334 ? -11.516 -35.307 -2.683 1.00 36.59 334 GLY A C 1
ATOM 2546 O O . GLY A 1 334 ? -12.707 -35.367 -2.415 1.00 36.59 334 GLY A O 1
ATOM 2547 N N . HIS A 1 335 ? -11.018 -34.718 -3.777 1.00 34.50 335 HIS A N 1
ATOM 2548 C CA . HIS A 1 335 ? -11.751 -34.089 -4.898 1.00 34.50 335 HIS A CA 1
ATOM 2549 C C . HIS A 1 335 ? -11.838 -32.552 -4.931 1.00 34.50 335 HIS A C 1
ATOM 2551 O O . HIS A 1 335 ? -12.920 -31.998 -5.063 1.00 34.50 335 HIS A O 1
ATOM 2557 N N . ALA A 1 336 ? -10.693 -31.854 -4.954 1.00 30.67 336 ALA A N 1
ATOM 2558 C CA . ALA A 1 336 ? -10.556 -30.592 -5.718 1.00 30.67 336 ALA A CA 1
ATOM 2559 C C . ALA A 1 336 ? -9.093 -30.156 -5.980 1.00 30.67 336 ALA A C 1
ATOM 2561 O O . ALA A 1 336 ? -8.827 -28.981 -6.206 1.00 30.67 336 ALA A O 1
ATOM 2562 N N . ALA A 1 337 ? -8.124 -31.077 -5.963 1.00 31.52 337 ALA A N 1
ATOM 2563 C CA . ALA A 1 337 ? -6.716 -30.772 -6.245 1.00 31.52 337 ALA A CA 1
ATOM 2564 C C . ALA A 1 337 ? -6.077 -31.883 -7.090 1.00 31.52 337 ALA A C 1
ATOM 2566 O O . ALA A 1 337 ? -5.120 -32.525 -6.679 1.00 31.52 337 ALA A O 1
ATOM 2567 N N . ALA A 1 338 ? -6.662 -32.183 -8.253 1.00 31.61 338 ALA A N 1
ATOM 2568 C CA . ALA A 1 338 ? -6.116 -33.201 -9.153 1.00 31.61 338 ALA A CA 1
ATOM 2569 C C . ALA A 1 338 ? -6.573 -33.024 -10.610 1.00 31.61 338 ALA A C 1
ATOM 2571 O O . ALA A 1 338 ? -7.008 -33.979 -11.237 1.00 31.61 338 ALA A O 1
ATOM 2572 N N . ARG A 1 339 ? -6.485 -31.817 -11.178 1.00 30.08 339 ARG A N 1
ATOM 2573 C CA . ARG A 1 339 ? -6.470 -31.631 -12.643 1.00 30.08 339 ARG A CA 1
ATOM 2574 C C . ARG A 1 339 ? -5.519 -30.487 -12.981 1.00 30.08 339 ARG A C 1
ATOM 2576 O O . ARG A 1 339 ? -5.884 -29.325 -12.889 1.00 30.08 339 ARG A O 1
ATOM 2583 N N . GLY A 1 340 ? -4.272 -30.850 -13.274 1.00 31.44 340 GLY A N 1
ATOM 2584 C CA . GLY A 1 340 ? -3.186 -29.917 -13.589 1.00 31.44 340 GLY A CA 1
ATOM 2585 C C . GLY A 1 340 ? -1.774 -30.462 -13.345 1.00 31.44 340 GLY A C 1
ATOM 2586 O O . GLY A 1 340 ? -0.810 -29.806 -13.710 1.00 31.44 340 GLY A O 1
ATOM 2587 N N . ALA A 1 341 ? -1.624 -31.659 -12.768 1.00 35.31 341 ALA A N 1
ATOM 2588 C CA . ALA A 1 341 ? -0.324 -32.299 -12.562 1.00 35.31 341 ALA A CA 1
ATOM 2589 C C . ALA A 1 341 ? -0.231 -33.611 -13.353 1.00 35.31 341 ALA A C 1
ATOM 2591 O O . ALA A 1 341 ? -0.285 -34.694 -12.778 1.00 35.31 341 ALA A O 1
ATOM 2592 N N . ARG A 1 342 ? -0.127 -33.515 -14.684 1.00 34.16 342 ARG A N 1
ATOM 2593 C CA . ARG A 1 342 ? 0.417 -34.581 -15.543 1.00 34.16 342 ARG A CA 1
ATOM 2594 C C . ARG A 1 342 ? 1.149 -33.975 -16.741 1.00 34.16 342 ARG A C 1
ATOM 2596 O O . ARG A 1 342 ? 0.623 -33.925 -17.841 1.00 34.16 342 ARG A O 1
ATOM 2603 N N . SER A 1 343 ? 2.382 -33.552 -16.497 1.00 33.44 343 SER A N 1
ATOM 2604 C CA . SER A 1 343 ? 3.506 -33.726 -17.422 1.00 33.44 343 SER A CA 1
ATOM 2605 C C . SER A 1 343 ? 4.773 -33.551 -16.592 1.00 33.44 343 SER A C 1
ATOM 2607 O O . SER A 1 343 ? 5.107 -32.443 -16.177 1.00 33.44 343 SER A O 1
ATOM 2609 N N . GLY A 1 344 ? 5.418 -34.666 -16.256 1.00 39.81 344 GLY A N 1
ATOM 2610 C CA . GLY A 1 344 ? 6.692 -34.661 -15.556 1.00 39.81 344 GLY A CA 1
ATOM 2611 C C . GLY A 1 344 ? 7.774 -34.096 -16.463 1.00 39.81 344 GLY A C 1
ATOM 2612 O O . GLY A 1 344 ? 8.280 -34.795 -17.333 1.00 39.81 344 GLY A O 1
ATOM 2613 N N . THR A 1 345 ? 8.147 -32.845 -16.233 1.00 32.72 345 THR A N 1
ATOM 2614 C CA . THR A 1 345 ? 9.482 -32.348 -16.539 1.00 32.72 345 THR A CA 1
ATOM 2615 C C . THR A 1 345 ? 10.156 -32.076 -15.203 1.00 32.72 345 THR A C 1
ATOM 2617 O O . THR A 1 345 ? 9.697 -31.270 -14.396 1.00 32.72 345 THR A O 1
ATOM 2620 N N . SER A 1 346 ? 11.229 -32.816 -14.932 1.00 35.50 346 SER A N 1
ATOM 2621 C CA . SER A 1 346 ? 12.170 -32.495 -13.864 1.00 35.50 346 SER A CA 1
ATOM 2622 C C . SER A 1 346 ? 12.748 -31.111 -14.162 1.00 35.50 346 SER A C 1
ATOM 2624 O O . SER A 1 346 ? 13.686 -30.975 -14.945 1.00 35.50 346 SER A O 1
ATOM 2626 N N . THR A 1 347 ? 12.153 -30.051 -13.613 1.00 41.25 347 THR A N 1
ATOM 2627 C CA . THR A 1 347 ? 12.786 -28.733 -13.610 1.00 41.25 347 THR A CA 1
ATOM 2628 C C . THR A 1 347 ? 13.946 -28.814 -12.629 1.00 41.25 347 THR A C 1
ATOM 2630 O O . THR A 1 347 ? 13.753 -28.639 -11.422 1.00 41.25 347 THR A O 1
ATOM 2633 N N . SER A 1 348 ? 15.151 -29.109 -13.126 1.00 45.44 348 SER A N 1
ATOM 2634 C CA . SER A 1 348 ? 16.381 -28.826 -12.387 1.00 45.44 348 SER A CA 1
ATOM 2635 C C . SER A 1 348 ? 16.253 -27.406 -11.838 1.00 45.44 348 SER A C 1
ATOM 2637 O O . SER A 1 348 ? 15.989 -26.485 -12.617 1.00 45.44 348 SER A O 1
ATOM 2639 N N . ARG A 1 349 ? 16.362 -27.211 -10.518 1.00 58.94 349 ARG A N 1
ATOM 2640 C CA . ARG A 1 349 ? 16.310 -25.860 -9.948 1.00 58.94 349 ARG A CA 1
ATOM 2641 C C . ARG A 1 349 ? 17.495 -25.089 -10.515 1.00 58.94 349 ARG A C 1
ATOM 2643 O O . ARG A 1 349 ? 18.629 -25.326 -10.117 1.00 58.94 349 ARG A O 1
ATOM 2650 N N . VAL A 1 350 ? 17.228 -24.224 -11.488 1.00 72.06 350 VAL A N 1
ATOM 2651 C CA . VAL A 1 350 ? 18.241 -23.350 -12.067 1.00 72.06 350 VAL A CA 1
ATOM 2652 C C . VAL A 1 350 ? 18.657 -22.387 -10.962 1.00 72.06 350 VAL A C 1
ATOM 2654 O O . VAL A 1 350 ? 17.821 -21.653 -10.447 1.00 72.06 350 VAL A O 1
ATOM 2657 N N . THR A 1 351 ? 19.923 -22.409 -10.565 1.00 78.50 351 THR A N 1
ATOM 2658 C CA . THR A 1 351 ? 20.500 -21.500 -9.565 1.00 78.50 351 THR A CA 1
ATOM 2659 C C . THR A 1 351 ? 21.614 -20.677 -10.210 1.00 78.50 351 THR A C 1
ATOM 2661 O O . THR A 1 351 ? 22.036 -20.948 -11.334 1.00 78.50 351 THR A O 1
ATOM 2664 N N . GLY A 1 352 ? 22.058 -19.603 -9.556 1.00 81.50 352 GLY A N 1
ATOM 2665 C CA . GLY A 1 352 ? 23.181 -18.792 -10.041 1.00 81.50 352 GLY A CA 1
ATOM 2666 C C . GLY A 1 352 ? 22.865 -17.791 -11.161 1.00 81.50 352 GLY A C 1
ATOM 2667 O O . GLY A 1 352 ? 23.761 -17.041 -11.543 1.00 81.50 352 GLY A O 1
ATOM 2668 N N . ILE A 1 353 ? 21.614 -17.718 -11.641 1.00 88.75 353 ILE A N 1
ATOM 2669 C CA . ILE A 1 353 ? 21.160 -16.664 -12.573 1.00 88.75 353 ILE A CA 1
ATOM 2670 C C . ILE A 1 353 ? 21.462 -15.283 -11.976 1.00 88.75 353 ILE A C 1
ATOM 2672 O O . ILE A 1 353 ? 21.142 -15.026 -10.811 1.00 88.75 353 ILE A O 1
ATOM 2676 N N . ARG A 1 354 ? 22.051 -14.387 -12.773 1.00 85.81 354 ARG A N 1
ATOM 2677 C CA . ARG A 1 354 ? 22.232 -12.974 -12.422 1.00 85.81 354 ARG A CA 1
ATOM 2678 C C . ARG A 1 354 ? 21.001 -12.176 -12.817 1.00 85.81 354 ARG A C 1
ATOM 2680 O O . ARG A 1 354 ? 20.708 -12.022 -14.004 1.00 85.81 354 ARG A O 1
ATOM 2687 N N . VAL A 1 355 ? 20.317 -11.643 -11.816 1.00 87.62 355 VAL A N 1
ATOM 2688 C CA . VAL A 1 355 ? 19.121 -10.821 -11.973 1.00 87.62 355 VAL A CA 1
ATOM 2689 C C . VAL A 1 355 ? 19.469 -9.380 -11.629 1.00 87.62 355 VAL A C 1
ATOM 2691 O O . VAL A 1 355 ? 19.938 -9.098 -10.526 1.00 87.62 355 VAL A O 1
ATOM 2694 N N . VAL A 1 356 ? 19.221 -8.464 -12.565 1.00 86.12 356 VAL A N 1
ATOM 2695 C CA . VAL A 1 356 ? 19.289 -7.022 -12.299 1.00 86.12 356 VAL A CA 1
ATOM 2696 C C . VAL A 1 356 ? 17.873 -6.474 -12.256 1.00 86.12 356 VAL A C 1
ATOM 2698 O O . VAL A 1 356 ? 17.133 -6.588 -13.230 1.00 86.12 356 VAL A O 1
ATOM 2701 N N . ILE A 1 357 ? 17.510 -5.865 -11.132 1.00 84.50 357 ILE A N 1
ATOM 2702 C CA . ILE A 1 357 ? 16.242 -5.166 -10.963 1.00 84.50 357 ILE A CA 1
ATOM 2703 C C . ILE A 1 357 ? 16.497 -3.666 -11.068 1.00 84.50 357 ILE A C 1
ATOM 2705 O O . ILE A 1 357 ? 17.325 -3.122 -10.341 1.00 84.50 357 ILE A O 1
ATOM 2709 N N . ILE A 1 358 ? 15.805 -2.989 -11.976 1.00 80.25 358 ILE A N 1
ATOM 2710 C CA . ILE A 1 358 ? 15.898 -1.544 -12.178 1.00 80.25 358 ILE A CA 1
ATOM 2711 C C . ILE A 1 358 ? 14.670 -0.905 -11.540 1.00 80.25 358 ILE A C 1
ATOM 2713 O O . ILE A 1 358 ? 13.563 -1.044 -12.059 1.00 80.25 358 ILE A O 1
ATOM 2717 N N . MET A 1 359 ? 14.882 -0.187 -10.436 1.00 74.44 359 MET A N 1
ATOM 2718 C CA . MET A 1 359 ? 13.857 0.664 -9.840 1.00 74.44 359 MET A CA 1
ATOM 2719 C C . MET A 1 359 ? 14.060 2.106 -10.286 1.00 74.44 359 MET A C 1
ATOM 2721 O O . MET A 1 359 ? 15.114 2.708 -10.056 1.00 74.44 359 MET A O 1
ATOM 2725 N N . VAL A 1 360 ? 13.031 2.672 -10.908 1.00 62.25 360 VAL A N 1
ATOM 2726 C CA . VAL A 1 360 ? 12.970 4.100 -11.211 1.00 62.25 360 VAL A CA 1
ATOM 2727 C C . VAL A 1 360 ? 12.055 4.741 -10.177 1.00 62.25 360 VAL A C 1
ATOM 2729 O O . VAL A 1 360 ? 10.837 4.660 -10.282 1.00 62.25 360 VAL A O 1
ATOM 2732 N N . THR A 1 361 ? 12.642 5.352 -9.151 1.00 49.78 361 THR A N 1
ATOM 2733 C CA . THR A 1 361 ? 11.888 6.137 -8.171 1.00 49.78 361 THR A CA 1
ATOM 2734 C C . THR A 1 361 ? 11.456 7.449 -8.824 1.00 49.78 361 THR A C 1
ATOM 2736 O O . THR A 1 361 ? 12.306 8.260 -9.203 1.00 49.78 361 THR A O 1
ATOM 2739 N N . SER A 1 362 ? 10.149 7.648 -8.989 1.00 35.41 362 SER A N 1
ATOM 2740 C CA . SER A 1 362 ? 9.567 8.944 -9.335 1.00 35.41 362 SER A CA 1
ATOM 2741 C C . SER A 1 362 ? 9.466 9.789 -8.060 1.00 35.41 362 SER A C 1
ATOM 2743 O O . SER A 1 362 ? 8.445 9.746 -7.374 1.00 35.41 362 SER A O 1
ATOM 2745 N N . GLU A 1 363 ? 10.535 10.492 -7.702 1.00 29.09 363 GLU A N 1
ATOM 2746 C CA . GLU A 1 363 ? 10.398 11.695 -6.868 1.00 29.09 363 GLU A CA 1
ATOM 2747 C C . GLU A 1 363 ? 10.267 12.923 -7.763 1.00 29.09 363 GLU A C 1
ATOM 2749 O O . GLU A 1 363 ? 11.077 13.037 -8.719 1.00 29.09 363 GLU A O 1
#

pLDDT: mean 76.13, std 18.28, range [29.09, 98.31]

Nearest PDB structures (foldseek):
  5tvg-assembly3_A  TM=5.987E-01  e=2.691E-06  Burkholderia vietnamiensis G4
  8fo1-assembly1_A  TM=5.314E-01  e=2.052E-04  Cryptococcus neoformans H99
  5sul-assembly1_A-2  TM=5.001E-01  e=1.932E-04  Saccharomyces cerevisiae S288C
  7zbn-assembly1_B  TM=4.749E-01  e=7.833E-05  Homo sapiens
  7q0s-assembly1_B  TM=3.938E-01  e=9.965E-05  Homo sapiens

Solvent-accessible surface area (backbone atoms only — not comparable to full-atom values): 20889 Å² total; per-residue (Å²): 114,66,67,54,55,52,53,49,42,47,54,43,21,75,62,48,28,46,35,35,42,38,26,70,70,80,53,79,89,81,47,64,69,69,75,70,67,64,67,43,48,76,43,71,38,52,92,88,47,59,71,31,67,90,86,34,61,42,35,56,37,51,46,76,46,53,86,67,90,53,61,33,38,38,39,34,74,61,38,72,32,37,48,54,47,39,69,74,65,70,38,56,32,37,34,45,44,70,64,66,70,76,67,75,58,72,70,88,44,73,67,52,43,62,70,40,47,63,54,50,49,44,40,54,59,20,51,68,53,37,78,38,46,31,17,47,33,71,68,45,40,53,48,46,45,71,69,37,45,71,48,33,74,72,67,57,71,60,46,71,52,62,73,85,70,91,72,69,51,59,68,57,38,50,52,28,43,73,41,26,67,80,58,37,59,67,69,58,35,53,55,56,70,73,29,76,40,32,35,30,33,78,48,56,40,46,79,78,36,35,61,61,56,59,53,53,51,50,42,51,53,54,53,52,51,67,71,71,50,92,86,55,87,72,73,44,62,32,37,39,43,30,27,57,58,50,84,85,40,63,59,27,53,52,43,50,52,50,49,52,49,50,27,48,76,63,71,35,44,93,37,50,46,79,39,78,40,77,51,73,68,37,49,47,18,51,48,44,61,32,70,40,57,57,83,54,51,69,95,67,78,63,88,61,64,58,57,42,53,43,38,39,56,39,50,55,50,45,52,43,68,72,57,78,60,78,78,80,74,94,78,82,90,76,89,88,86,86,86,85,89,85,77,95,68,87,73,72,81,82,55,62,52,32,36,35,34,40,47,61,80,88,125

Secondary structure (DSSP, 8-state):
-HHHHHHHHHHHHHTT-EEEEEES---TTTS-STTTSSSSEEEE--SSS-SSBTTB-HHHHHHHH--S--SEEEEES-GGGHHHHHHHH-S-EEEEESS-GGGTS---SHHHHHHHHHHHHHHHHHHTTSSEEEES-HHHHHHHHHH-HHHHHTT---EE-PPP-----HHHHHHHHHTHHHHS-HHHHHHHHT-SEEEEEE--S-GGG-THHHHHHHHHHHHHHHHT-TTS----EEEEEEE---TT-HHHHHHHHHHHHHHHHTT-GGGEEEEES--HHHHHHHHHH-SEE----SS--STTHHHHHHHHHHHHHHHHHHTT-PPPPTTS--SSS-SS-------------EEEEEE----

InterPro domains:
  IPR001296 Glycosyl transferase, family 1 [PF00534] (193-305)
  IPR027054 Mannosyltransferase ALG2 [PTHR45918] (1-304)
  IPR028098 Glycosyltransferase subfamily 4-like, N-terminal domain [PF13439] (1-148)

Foldseek 3Di:
DVVLVLVVQLVQLVLFAAEEEEECDDDPVPDDVSCVVPSYHYDNFDPPFHCADVPHPNLVSSVVRVPDQFQEEEEEDALLNQVVCCVPNVHAYEYEDAAQPLPVDDDPDPVSVVVCVVVLVSRLVRQLNHPAYEYQDPLRQVNCCVSSVVSVVVVDGHHHDHRDDDQDALVLLVVLQVCQCVFDDVVVSVLLVVFPAEEEEEDQLAVLQVVLVVLVVVLVLVVVLVVVDPPDPRTLYAYEYEYEADPVDPSRVVSVVVSCVSCVVSVNNSRYHYHHDHDPSNVSSCLSSHCFYDGRRDSDRNPCVVVRVSSNVSNVVSVCVVVPDDDPPPDPPPPDPPDDPPDDDPPPSDHHGYYYYYDYDDD

Radius of gyration: 24.32 Å; Cα contacts (8 Å, |Δi|>4): 522; chains: 1; bounding box: 63×61×58 Å

Mean predicted aligned error: 12.76 Å

Organism: Auxenochlorella protothecoides (NCBI:txid3075)